Protein AF-A0A3N5GWE1-F1 (afdb_monomer)

Sequence (312 aa):
MPGPESPLVRHRRTPLRPSRYRGNRGPTRACDFREAGELLRIHQTVAAGESASAYDPPSARVPWSRRAALVAGAALAFEGGRMIGDLWRGVVRDWAHRPPFRGPWVTVEHGLLYSTVTALICWGVWWAFARMGWMASPGSVLRGSTRSVIRWGVGLGIAVFLLDLAALLGLHALGAMPPERPALGWHPMTGWSFLGNLFSNFYEEWIYRGFLFAVAVRVTSSRLGAAVITSALFAAVHSQYAWALRALIFVSTLLGGPETALAVAGVGRAPGGGRARRQRLLRVKRSRKRDLPSRSRGFHHEPWTCLRERPV

pLDDT: mean 77.47, std 19.56, range [39.03, 98.25]

Structure (mmCIF, N/CA/C/O backbone):
data_AF-A0A3N5GWE1-F1
#
_entry.id   AF-A0A3N5GWE1-F1
#
loop_
_atom_site.group_PDB
_atom_site.id
_atom_site.type_symbol
_atom_site.label_atom_id
_atom_site.label_alt_id
_atom_site.label_comp_id
_atom_site.label_asym_id
_atom_site.label_entity_id
_atom_site.label_seq_id
_atom_site.pdbx_PDB_ins_code
_atom_site.Cartn_x
_atom_site.Cartn_y
_atom_site.Cartn_z
_atom_site.occupancy
_atom_site.B_iso_or_equiv
_atom_site.auth_seq_id
_atom_site.auth_comp_id
_atom_site.auth_asym_id
_atom_site.auth_atom_id
_atom_site.pdbx_PDB_model_num
ATOM 1 N N . MET A 1 1 ? 16.134 50.196 -33.842 1.00 45.53 1 MET A N 1
ATOM 2 C CA . MET A 1 1 ? 14.809 50.757 -34.179 1.00 45.53 1 MET A CA 1
ATOM 3 C C . MET A 1 1 ? 13.808 50.280 -33.127 1.00 45.53 1 MET A C 1
ATOM 5 O O . MET A 1 1 ? 13.320 49.165 -33.260 1.00 45.53 1 MET A O 1
ATOM 9 N N . PRO A 1 2 ? 13.581 51.031 -32.037 1.00 43.91 2 PRO A N 1
ATOM 10 C CA . PRO A 1 2 ? 12.548 50.692 -31.062 1.00 43.91 2 PRO A CA 1
ATOM 11 C C . PRO A 1 2 ? 11.179 51.156 -31.587 1.00 43.91 2 PRO A C 1
ATOM 13 O O . PRO A 1 2 ? 11.038 52.295 -32.028 1.00 43.91 2 PRO A O 1
ATOM 16 N N . GLY A 1 3 ? 10.201 50.249 -31.607 1.00 48.38 3 GLY A N 1
ATOM 17 C CA . GLY A 1 3 ? 8.828 50.532 -32.037 1.00 48.38 3 GLY A CA 1
ATOM 18 C C . GLY A 1 3 ? 8.007 51.229 -30.941 1.00 48.38 3 GLY A C 1
ATOM 19 O O . GLY A 1 3 ? 8.316 51.060 -29.761 1.00 48.38 3 GLY A O 1
ATOM 20 N N . PRO A 1 4 ? 6.979 52.018 -31.306 1.00 59.12 4 PRO A N 1
ATOM 21 C CA . PRO A 1 4 ? 6.238 52.847 -30.363 1.00 59.12 4 PRO A CA 1
ATOM 22 C C . PRO A 1 4 ? 5.262 52.027 -29.510 1.00 59.12 4 PRO A C 1
ATOM 24 O O . PRO A 1 4 ? 4.473 51.226 -30.015 1.00 59.12 4 PRO A O 1
ATOM 27 N N . GLU A 1 5 ? 5.299 52.269 -28.201 1.00 50.00 5 GLU A N 1
ATOM 28 C CA . GLU A 1 5 ? 4.348 51.735 -27.230 1.00 50.00 5 GLU A CA 1
ATOM 29 C C . GLU A 1 5 ? 2.970 52.390 -27.412 1.00 50.00 5 GLU A C 1
ATOM 31 O O . GLU A 1 5 ? 2.832 53.614 -27.436 1.00 50.00 5 GLU A O 1
ATOM 36 N N . SER A 1 6 ? 1.933 51.561 -27.545 1.00 56.00 6 SER A N 1
ATOM 37 C CA . SER A 1 6 ? 0.539 52.008 -27.628 1.00 56.00 6 SER A CA 1
ATOM 38 C C . 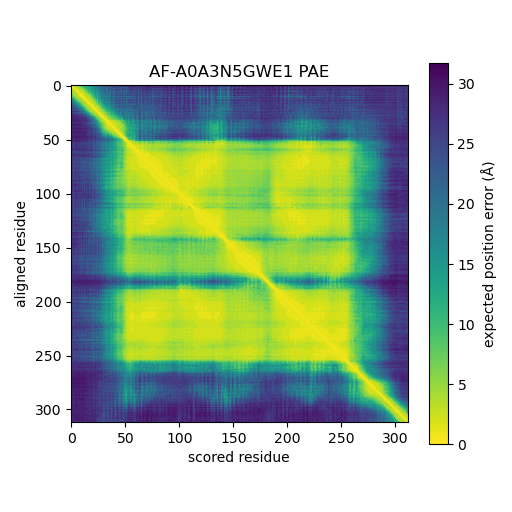SER A 1 6 ? -0.075 52.176 -26.229 1.00 56.00 6 SER A C 1
ATOM 40 O O . SER A 1 6 ? 0.104 51.301 -25.377 1.00 56.00 6 SER A O 1
ATOM 42 N N . PRO A 1 7 ? -0.849 53.246 -25.971 1.00 60.06 7 PRO A N 1
ATOM 43 C CA . PRO A 1 7 ? -1.454 53.494 -24.668 1.00 60.06 7 PRO A CA 1
ATOM 44 C C . PRO A 1 7 ? -2.677 52.594 -24.417 1.00 60.06 7 PRO A C 1
ATOM 46 O O . PRO A 1 7 ? -3.655 52.590 -25.163 1.00 60.06 7 PRO A O 1
ATOM 49 N N . LEU A 1 8 ? -2.633 51.850 -23.309 1.00 57.66 8 LEU A N 1
ATOM 50 C CA . LEU A 1 8 ? -3.728 51.028 -22.789 1.00 57.66 8 LEU A CA 1
ATOM 51 C C . LEU A 1 8 ? -4.886 51.901 -22.274 1.00 57.66 8 LEU A C 1
ATOM 53 O O . LEU A 1 8 ? -4.823 52.494 -21.195 1.00 57.66 8 LEU A O 1
ATOM 57 N N . VAL A 1 9 ? -5.986 51.919 -23.027 1.00 62.09 9 VAL A N 1
ATOM 58 C CA . VAL A 1 9 ? -7.272 52.510 -22.630 1.00 62.09 9 VAL A CA 1
ATOM 59 C C . VAL A 1 9 ? -7.923 51.654 -21.534 1.00 62.09 9 VAL A C 1
ATOM 61 O O . VAL A 1 9 ? -8.386 50.537 -21.767 1.00 62.09 9 VAL A O 1
ATOM 64 N N . ARG A 1 10 ? -7.981 52.181 -20.304 1.00 56.34 10 ARG A N 1
ATOM 65 C CA . ARG A 1 10 ? -8.720 51.585 -19.176 1.00 56.34 10 ARG A CA 1
ATOM 66 C C . ARG A 1 10 ? -10.219 51.877 -19.301 1.00 56.34 10 ARG A C 1
ATOM 68 O O . ARG A 1 10 ? -10.687 52.938 -18.895 1.00 56.34 10 ARG A O 1
ATOM 75 N N . HIS A 1 11 ? -11.000 50.901 -19.759 1.00 54.97 11 HIS A N 1
ATOM 76 C CA . HIS A 1 11 ? -12.457 50.938 -19.618 1.00 54.97 11 HIS A CA 1
ATOM 77 C C . HIS A 1 11 ? -12.875 50.654 -18.164 1.00 54.97 11 HIS A C 1
ATOM 79 O O . HIS A 1 11 ? -12.791 49.524 -17.679 1.00 54.97 11 HIS A O 1
ATOM 85 N N . ARG A 1 12 ? -13.364 51.687 -17.464 1.00 55.22 12 ARG A N 1
ATOM 86 C CA . ARG A 1 12 ? -14.121 51.544 -16.209 1.00 55.22 12 ARG A CA 1
ATOM 87 C C . ARG A 1 12 ? -15.426 50.798 -16.501 1.00 55.22 12 ARG A C 1
ATOM 89 O O . ARG A 1 12 ? -16.328 51.354 -17.117 1.00 55.22 12 ARG A O 1
ATOM 96 N N . ARG A 1 13 ? -15.540 49.551 -16.038 1.00 55.09 13 ARG A N 1
ATOM 97 C CA . ARG A 1 13 ? -16.817 48.827 -15.983 1.00 55.09 13 ARG A CA 1
ATOM 98 C C . ARG A 1 13 ? -17.577 49.237 -14.724 1.00 55.09 13 ARG A C 1
ATOM 100 O O . ARG A 1 13 ? -17.148 48.946 -13.610 1.00 55.09 13 ARG A O 1
ATOM 107 N N . THR A 1 14 ? -18.698 49.918 -14.912 1.00 59.97 14 THR A N 1
ATOM 108 C CA . THR A 1 14 ? -19.696 50.212 -13.879 1.00 59.97 14 THR A CA 1
ATOM 109 C C . THR A 1 14 ? -20.384 48.905 -13.455 1.00 59.97 14 THR A C 1
ATOM 111 O O . THR A 1 14 ? -20.823 48.153 -14.326 1.00 59.97 14 THR A O 1
ATOM 114 N N . PRO A 1 15 ? -20.499 48.588 -12.154 1.00 55.09 15 PRO A N 1
ATOM 115 C CA . PRO A 1 15 ? -21.213 47.396 -11.713 1.00 55.09 15 PRO A CA 1
ATOM 116 C C . PRO A 1 15 ? -22.727 47.607 -11.852 1.00 55.09 15 PRO A C 1
ATOM 118 O O . PRO A 1 15 ? -23.322 48.442 -11.170 1.00 55.09 15 PRO A O 1
ATOM 121 N N . LEU A 1 16 ? -23.356 46.833 -12.738 1.00 54.69 16 LEU A N 1
ATOM 122 C CA . LEU A 1 16 ? -24.810 46.739 -12.837 1.00 54.69 16 LEU A CA 1
ATOM 123 C C . LEU A 1 16 ? -25.359 46.072 -11.567 1.00 54.69 16 LEU A C 1
ATOM 125 O O . LEU A 1 16 ? -24.999 44.944 -11.229 1.00 54.69 16 LEU A O 1
ATOM 129 N N . ARG A 1 17 ? -26.237 46.788 -10.857 1.00 50.22 17 ARG A N 1
ATOM 130 C CA . ARG A 1 17 ? -27.027 46.258 -9.737 1.00 50.22 17 ARG A CA 1
ATOM 131 C C . ARG A 1 17 ? -27.900 45.096 -10.237 1.00 50.22 17 ARG A C 1
ATOM 133 O O . ARG A 1 17 ? -28.696 45.316 -11.149 1.00 50.22 17 ARG A O 1
ATOM 140 N N . PRO A 1 18 ? -27.842 43.900 -9.628 1.00 55.41 18 PRO A N 1
ATOM 141 C CA . PRO A 1 18 ? -28.788 42.843 -9.952 1.00 55.41 18 PRO A CA 1
ATOM 142 C C . PRO A 1 18 ? -30.190 43.240 -9.473 1.00 55.41 18 PRO A C 1
ATOM 144 O O . PRO A 1 18 ? -30.408 43.534 -8.293 1.00 55.41 18 PRO A O 1
ATOM 147 N N . SER A 1 19 ? -31.138 43.268 -10.413 1.00 54.81 19 SER A N 1
ATOM 148 C CA . SER A 1 19 ? -32.553 43.493 -10.130 1.00 54.81 19 SER A CA 1
ATOM 149 C C . SER A 1 19 ? -33.094 42.337 -9.281 1.00 54.81 19 SER A C 1
ATOM 151 O O . SER A 1 19 ? -32.851 41.161 -9.564 1.00 54.81 19 SER A O 1
ATOM 153 N N . ARG A 1 20 ? -33.803 42.674 -8.201 1.00 51.66 20 ARG A N 1
ATOM 154 C CA . ARG A 1 20 ? -34.476 41.709 -7.328 1.00 51.66 20 ARG A CA 1
ATOM 155 C C . ARG A 1 20 ? -35.717 41.176 -8.040 1.00 51.66 20 ARG A C 1
ATOM 157 O O . ARG A 1 20 ? -36.808 41.703 -7.853 1.00 51.66 20 ARG A O 1
ATOM 164 N N . TYR A 1 21 ? -35.557 40.113 -8.821 1.00 55.56 21 TYR A N 1
ATOM 165 C CA . TYR A 1 21 ? -36.691 39.344 -9.320 1.00 55.56 21 TYR A CA 1
ATOM 166 C C . TYR A 1 21 ? -37.243 38.482 -8.175 1.00 55.56 21 TYR A C 1
ATOM 168 O O . TYR A 1 21 ? -36.719 37.416 -7.848 1.00 55.56 21 TYR A O 1
ATOM 176 N N . ARG A 1 22 ? -38.278 38.991 -7.499 1.00 49.78 22 ARG A N 1
ATOM 177 C CA . ARG A 1 22 ? -39.002 38.300 -6.423 1.00 49.78 22 ARG A CA 1
ATOM 178 C C . ARG A 1 22 ? -40.036 37.367 -7.061 1.00 49.78 22 ARG A C 1
ATOM 180 O O . ARG A 1 22 ? -41.227 37.647 -7.067 1.00 49.78 22 ARG A O 1
ATOM 187 N N . GLY A 1 23 ? -39.545 36.289 -7.670 1.00 54.12 23 GLY A N 1
ATOM 188 C CA . GLY A 1 23 ? -40.377 35.241 -8.252 1.00 54.12 23 GLY A CA 1
ATOM 189 C C . GLY A 1 23 ? -41.084 34.444 -7.159 1.00 54.12 23 GLY A C 1
ATOM 190 O O . GLY A 1 23 ? -40.437 33.812 -6.324 1.00 54.12 23 GLY A O 1
ATOM 191 N N . ASN A 1 24 ? -42.411 34.501 -7.178 1.00 52.50 24 ASN A N 1
ATOM 192 C CA . ASN A 1 24 ? -43.328 33.780 -6.307 1.00 52.50 24 ASN A CA 1
ATOM 193 C C . ASN A 1 24 ? -43.221 32.268 -6.603 1.00 52.50 24 ASN A C 1
ATOM 195 O O . ASN A 1 24 ? -43.880 31.754 -7.504 1.00 52.50 24 ASN A O 1
ATOM 199 N N . ARG A 1 25 ? -42.325 31.553 -5.910 1.00 52.16 25 ARG A N 1
ATOM 200 C CA . ARG A 1 25 ? -42.246 30.087 -5.986 1.00 52.16 25 ARG A CA 1
ATOM 201 C C . ARG A 1 25 ? -43.280 29.508 -5.031 1.00 52.16 25 ARG A C 1
ATOM 203 O O . ARG A 1 25 ? -43.149 29.656 -3.819 1.00 52.16 25 ARG A O 1
ATOM 210 N N . GLY A 1 26 ? -44.305 28.877 -5.599 1.00 52.03 26 GLY A N 1
ATOM 211 C CA . GLY A 1 26 ? -45.277 28.093 -4.848 1.00 52.03 26 GLY A CA 1
ATOM 212 C C . GLY A 1 26 ? -44.602 26.990 -4.018 1.00 52.03 26 GLY A C 1
ATOM 213 O O . GLY A 1 26 ? -43.463 26.609 -4.308 1.00 52.03 26 GLY A O 1
ATOM 214 N N . PRO A 1 27 ? -45.282 26.482 -2.979 1.00 50.91 27 PRO A N 1
ATOM 215 C CA . PRO A 1 27 ? -44.740 25.486 -2.067 1.00 50.91 27 PRO A CA 1
ATOM 216 C C . PRO A 1 27 ? -44.622 24.133 -2.779 1.00 50.91 27 PRO A C 1
ATOM 218 O O . PRO A 1 27 ? -45.484 23.265 -2.668 1.00 50.91 27 PRO A O 1
ATOM 221 N N . THR A 1 28 ? -43.534 23.929 -3.519 1.00 56.16 28 THR A N 1
ATOM 222 C CA . THR A 1 28 ? -43.089 22.584 -3.873 1.00 56.16 28 THR A CA 1
ATOM 223 C C . THR A 1 28 ? -42.744 21.881 -2.569 1.00 56.16 28 THR A C 1
ATOM 225 O O . THR A 1 28 ? -41.780 22.265 -1.902 1.00 56.16 28 THR A O 1
ATOM 228 N N . ARG A 1 29 ? -43.569 20.898 -2.191 1.00 52.75 29 ARG A N 1
ATOM 229 C CA . ARG A 1 29 ? -43.342 19.963 -1.086 1.00 52.75 29 ARG A CA 1
ATOM 230 C C . ARG A 1 29 ? -41.951 19.348 -1.240 1.00 52.75 29 ARG A C 1
ATOM 232 O O . ARG A 1 29 ? -41.759 18.383 -1.972 1.00 52.75 29 ARG A O 1
ATOM 239 N N . ALA A 1 30 ? -40.975 19.950 -0.572 1.00 55.84 30 ALA A N 1
ATOM 240 C CA . ALA A 1 30 ? -39.662 19.379 -0.360 1.00 55.84 30 ALA A CA 1
ATOM 241 C C . ALA A 1 30 ? -39.825 18.262 0.675 1.00 55.84 30 ALA A C 1
ATOM 243 O O . ALA A 1 30 ? -39.599 18.477 1.860 1.00 55.84 30 ALA A O 1
ATOM 244 N N . CYS A 1 31 ? -40.291 17.097 0.230 1.00 50.19 31 CYS A N 1
ATOM 245 C CA . CYS A 1 31 ? -40.233 15.879 1.024 1.00 50.19 31 CYS A CA 1
ATOM 246 C C . CYS A 1 31 ? -38.754 15.549 1.299 1.00 50.19 31 CYS A C 1
ATOM 248 O O . CYS A 1 31 ? -38.006 15.141 0.412 1.00 50.19 31 CYS A O 1
ATOM 250 N N . ASP A 1 32 ? -38.326 15.875 2.516 1.00 55.03 32 ASP A N 1
ATOM 251 C CA . ASP A 1 32 ? -37.469 15.107 3.427 1.00 55.03 32 ASP A CA 1
ATOM 252 C C . ASP A 1 32 ? -36.190 14.415 2.937 1.00 55.03 32 ASP A C 1
ATOM 254 O O . ASP A 1 32 ? -35.682 13.494 3.574 1.00 55.03 32 ASP A O 1
ATOM 258 N N . PHE A 1 33 ? -35.500 14.965 1.936 1.00 54.25 33 PHE A N 1
ATOM 259 C CA . PHE A 1 33 ? -34.058 14.684 1.792 1.00 54.25 33 PHE A CA 1
ATOM 260 C C . PHE A 1 33 ? -33.228 15.177 2.993 1.00 54.25 33 PHE A C 1
ATOM 262 O O . PHE A 1 33 ? -32.068 14.794 3.164 1.00 54.25 33 PHE A O 1
ATOM 269 N N . ARG A 1 34 ? -33.813 16.032 3.839 1.00 55.78 34 ARG A N 1
ATOM 270 C CA . ARG A 1 34 ? -33.167 16.577 5.033 1.00 55.78 34 ARG A CA 1
ATOM 271 C C . ARG A 1 34 ? -33.138 15.568 6.186 1.00 55.78 34 ARG A C 1
ATOM 273 O O . ARG A 1 34 ? -32.098 15.457 6.830 1.00 55.78 34 ARG A O 1
ATOM 280 N N . GLU A 1 35 ? -34.198 14.780 6.370 1.00 56.62 35 GLU A N 1
ATOM 281 C CA . GLU A 1 35 ? -34.254 13.729 7.397 1.00 56.62 35 GLU A CA 1
ATOM 282 C C . GLU A 1 35 ? -33.348 12.540 7.062 1.00 56.62 35 GLU A C 1
ATOM 284 O O . GLU A 1 35 ? -32.606 12.070 7.924 1.00 56.62 35 GLU A O 1
ATOM 289 N N . ALA A 1 36 ? -33.298 12.109 5.794 1.00 57.31 36 ALA A N 1
ATOM 290 C CA . ALA A 1 36 ? -32.353 11.071 5.367 1.00 57.31 36 ALA A CA 1
ATOM 291 C C . ALA A 1 36 ? -30.888 11.510 5.577 1.00 57.31 36 ALA A C 1
ATOM 293 O O . ALA A 1 36 ? -30.037 10.721 6.001 1.00 57.31 36 ALA A O 1
ATOM 294 N N . GLY A 1 37 ? -30.596 12.794 5.334 1.00 59.38 37 GLY A N 1
ATOM 295 C CA . GLY A 1 37 ? -29.294 13.396 5.611 1.00 59.38 37 GLY A CA 1
ATOM 296 C C . GLY A 1 37 ? -28.962 13.480 7.106 1.00 59.38 37 GLY A C 1
ATOM 297 O O . GLY A 1 37 ? -27.804 13.276 7.479 1.00 59.38 37 GLY A O 1
ATOM 298 N N . GLU A 1 38 ? -29.947 13.745 7.969 1.00 58.34 38 GLU A N 1
ATOM 299 C CA . GLU A 1 38 ? -29.764 13.772 9.426 1.00 58.34 38 GLU A CA 1
ATOM 300 C C . GLU A 1 38 ? -29.592 12.374 10.027 1.00 58.34 38 GLU A C 1
ATOM 302 O O . GLU A 1 38 ? -28.674 12.184 10.826 1.00 58.34 38 GLU A O 1
ATOM 307 N N . LEU A 1 39 ? -30.353 11.372 9.582 1.00 54.59 39 LEU A N 1
ATOM 308 C CA . LEU A 1 39 ? -30.193 9.980 10.024 1.00 54.59 39 LEU A CA 1
ATOM 309 C C . LEU A 1 39 ? -28.813 9.409 9.650 1.00 54.59 39 LEU A C 1
ATOM 311 O O . LEU A 1 39 ? -28.151 8.775 10.477 1.00 54.59 39 LEU A O 1
ATOM 315 N N . LEU A 1 40 ? -28.310 9.712 8.446 1.00 55.28 40 LEU A N 1
ATOM 316 C CA . LEU A 1 40 ? -26.940 9.360 8.044 1.00 55.28 40 LEU A CA 1
ATOM 317 C C . LEU A 1 40 ? -25.872 10.089 8.877 1.00 55.28 40 LEU A C 1
ATOM 319 O O . LEU A 1 40 ? -24.818 9.517 9.169 1.00 55.28 40 LEU A O 1
ATOM 323 N N . ARG A 1 41 ? -26.136 11.335 9.289 1.00 54.44 41 ARG A N 1
ATOM 324 C CA . ARG A 1 41 ? -25.232 12.118 10.147 1.00 54.44 41 ARG A CA 1
ATOM 325 C C . ARG A 1 41 ? -25.173 11.583 11.573 1.00 54.44 41 ARG A C 1
ATOM 327 O O . ARG A 1 41 ? -24.080 11.519 12.130 1.00 54.44 41 ARG A O 1
ATOM 334 N N . ILE A 1 42 ? -26.312 11.186 12.140 1.00 52.91 42 ILE A N 1
ATOM 335 C CA . ILE A 1 42 ? -26.416 10.697 13.521 1.00 52.91 42 ILE A CA 1
ATOM 336 C C . ILE A 1 42 ? -25.668 9.366 13.687 1.00 52.91 42 ILE A C 1
ATOM 338 O O . ILE A 1 42 ? -24.962 9.171 14.677 1.00 52.91 42 ILE A O 1
ATOM 342 N N . HIS A 1 43 ? -25.705 8.476 12.691 1.00 51.19 43 HIS A N 1
ATOM 343 C CA . HIS A 1 43 ? -24.896 7.255 12.741 1.00 51.19 43 HIS A CA 1
ATOM 344 C C . HIS A 1 43 ? -23.388 7.512 12.610 1.00 51.19 43 HIS A C 1
ATOM 346 O O . HIS A 1 43 ? -22.597 6.816 13.250 1.00 51.19 43 HIS A O 1
ATOM 352 N N . GLN A 1 44 ? -22.968 8.543 11.868 1.00 51.09 44 GLN A N 1
ATOM 353 C CA . GLN A 1 44 ? -21.554 8.926 11.823 1.00 51.09 44 GLN A CA 1
ATOM 354 C C . GLN A 1 44 ? -21.057 9.499 13.152 1.00 51.09 44 GLN A C 1
ATOM 356 O O . GLN A 1 44 ? -19.920 9.228 13.527 1.00 51.09 44 GLN A O 1
ATOM 361 N N . THR A 1 45 ? -21.875 10.255 13.890 1.00 48.59 45 THR A N 1
ATOM 362 C CA . THR A 1 45 ? -21.478 10.803 15.197 1.00 48.59 45 THR A CA 1
ATOM 363 C C . THR A 1 45 ? -21.448 9.760 16.311 1.00 48.59 45 THR A C 1
ATOM 365 O O . THR A 1 45 ? -20.618 9.882 17.209 1.00 48.59 45 THR A O 1
ATOM 368 N N . VAL A 1 46 ? -22.272 8.710 16.244 1.00 47.16 46 VAL A N 1
ATOM 369 C CA . VAL A 1 46 ? -22.198 7.581 17.192 1.00 47.16 46 VAL A CA 1
ATOM 370 C C . VAL A 1 46 ? -20.970 6.700 16.916 1.00 47.16 46 VAL A C 1
ATOM 372 O O . VAL A 1 46 ? -20.311 6.269 17.858 1.00 47.16 46 VAL A O 1
ATOM 375 N N . ALA A 1 47 ? -20.569 6.533 15.650 1.00 47.75 47 ALA A N 1
ATOM 376 C CA . ALA A 1 47 ? -19.261 5.960 15.311 1.00 47.75 47 ALA A CA 1
ATOM 377 C C . ALA A 1 47 ? -18.085 6.899 15.678 1.00 47.75 47 ALA A C 1
ATOM 379 O O . ALA A 1 47 ? -16.997 6.431 15.996 1.00 47.75 47 ALA A O 1
ATOM 380 N N . ALA A 1 48 ? -18.300 8.222 15.713 1.00 44.22 48 ALA A N 1
ATOM 381 C CA . ALA A 1 48 ? -17.289 9.233 16.055 1.00 44.22 48 ALA A CA 1
ATOM 382 C C . ALA A 1 48 ? -16.929 9.324 17.553 1.00 44.22 48 ALA A C 1
ATOM 384 O O . ALA A 1 48 ? -16.121 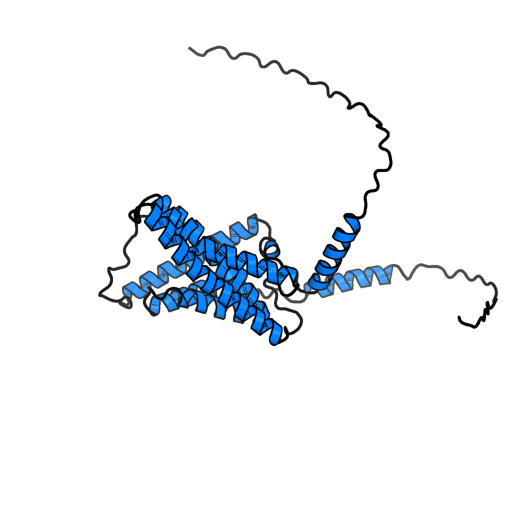10.174 17.936 1.00 44.22 48 ALA A O 1
ATOM 385 N N . GLY A 1 49 ? -17.481 8.453 18.407 1.00 48.00 49 GLY A N 1
ATOM 386 C CA . GLY A 1 49 ? -16.882 8.171 19.717 1.00 48.00 49 GLY A CA 1
ATOM 387 C C . GLY A 1 49 ? -15.498 7.514 19.592 1.00 48.00 49 GLY A C 1
ATOM 388 O O . GLY A 1 49 ? -14.680 7.595 20.510 1.00 48.00 49 GLY A O 1
ATOM 389 N N . GLU A 1 50 ? -15.214 6.918 18.433 1.00 53.41 50 GLU A N 1
ATOM 390 C CA . GLU A 1 50 ? -13.899 6.449 18.034 1.00 53.41 50 GLU A CA 1
ATOM 391 C C . GLU A 1 50 ? -13.148 7.593 17.344 1.00 53.41 50 GLU A C 1
ATOM 393 O O . GLU A 1 50 ? -13.538 8.073 16.285 1.00 53.41 50 GLU A O 1
ATOM 398 N N . SER A 1 51 ? -12.106 8.071 18.020 1.00 56.59 51 SER A N 1
ATOM 399 C CA . SER A 1 51 ? -10.919 8.741 17.484 1.00 56.59 51 SER A CA 1
ATOM 400 C C . SER A 1 51 ? -10.964 9.339 16.061 1.00 56.59 51 SER A C 1
ATOM 402 O O . SER A 1 51 ? -11.165 8.653 15.063 1.00 56.59 51 SER A O 1
ATOM 404 N N . ALA A 1 52 ? -10.618 10.625 15.942 1.00 68.50 52 ALA A N 1
ATOM 405 C CA . ALA A 1 52 ? -10.672 11.391 14.690 1.00 68.50 52 ALA A CA 1
ATOM 406 C C . ALA A 1 52 ? -9.813 10.853 13.516 1.00 68.50 52 ALA A C 1
ATOM 408 O O . ALA A 1 52 ? -9.982 11.344 12.392 1.00 68.50 52 ALA A O 1
ATOM 409 N N . SER A 1 53 ? -8.913 9.893 13.769 1.00 82.88 53 SER A N 1
ATOM 410 C CA . SER A 1 53 ? -7.999 9.269 12.807 1.00 82.88 53 SER A CA 1
ATOM 411 C C . SER A 1 53 ? -8.270 7.767 12.648 1.00 82.88 53 SER A C 1
ATOM 413 O O . SER A 1 53 ? -8.546 7.070 13.624 1.00 82.88 53 SER A O 1
ATOM 415 N N . ALA A 1 54 ? -8.113 7.247 11.424 1.00 83.00 54 ALA A N 1
ATOM 416 C CA . ALA A 1 54 ? -8.156 5.808 11.134 1.00 83.00 54 ALA A CA 1
ATOM 417 C C . ALA A 1 54 ? -7.063 4.995 11.849 1.00 83.00 54 ALA A C 1
ATOM 419 O O . ALA A 1 54 ? -7.188 3.779 11.973 1.00 83.00 54 ALA A O 1
ATOM 420 N N . TYR A 1 55 ? -6.012 5.669 12.319 1.00 86.56 55 TYR A N 1
ATOM 421 C CA . TYR A 1 55 ? -4.815 5.062 12.904 1.00 86.56 55 TYR A CA 1
ATOM 422 C C . TYR A 1 55 ? -4.784 5.116 14.428 1.00 86.56 55 TYR A C 1
ATOM 424 O O . TYR A 1 55 ? -3.810 4.706 15.060 1.00 86.56 55 TYR A O 1
ATOM 432 N N . ASP A 1 56 ? -5.833 5.641 15.043 1.00 88.25 56 ASP A N 1
ATOM 433 C CA . ASP A 1 56 ? -5.954 5.663 16.489 1.00 88.25 56 ASP A CA 1
ATOM 434 C C . ASP A 1 56 ? -6.492 4.303 16.967 1.00 88.25 56 ASP A C 1
ATOM 436 O O . ASP A 1 56 ? -7.469 3.789 16.409 1.00 88.25 56 ASP A O 1
ATOM 440 N N . PRO A 1 57 ? -5.870 3.689 17.989 1.00 89.75 57 PRO A N 1
ATOM 441 C CA . PRO A 1 57 ? -6.405 2.480 18.590 1.00 89.75 57 PRO A CA 1
ATOM 442 C C . PRO A 1 57 ? -7.823 2.712 19.131 1.00 89.75 57 PRO A C 1
ATOM 444 O O . PRO A 1 57 ? -8.097 3.778 19.693 1.00 89.75 57 PRO A O 1
ATOM 447 N N . PRO A 1 58 ? -8.722 1.722 19.010 1.00 89.19 58 PRO A N 1
ATOM 448 C CA . PRO A 1 58 ? -10.055 1.832 19.581 1.00 89.19 58 PRO A CA 1
ATOM 449 C C . PRO A 1 58 ? -9.965 1.924 21.111 1.00 89.19 58 PRO A C 1
ATOM 451 O O . PRO A 1 58 ? -9.137 1.265 21.741 1.00 89.19 58 PRO A O 1
ATOM 454 N N . SER A 1 59 ? -10.834 2.736 21.717 1.00 88.00 59 SER A N 1
ATOM 455 C CA . SER A 1 59 ? -10.880 2.941 23.174 1.00 88.00 59 SER A CA 1
ATOM 456 C C . SER A 1 59 ? -11.337 1.698 23.945 1.00 88.00 59 SER A C 1
ATOM 458 O O . SER A 1 59 ? -11.017 1.550 25.123 1.00 88.00 59 SER A O 1
ATOM 460 N N . ALA A 1 60 ? -12.057 0.797 23.275 1.00 89.56 60 ALA A N 1
ATOM 461 C CA . ALA A 1 60 ? -12.453 -0.509 23.774 1.00 89.56 60 ALA 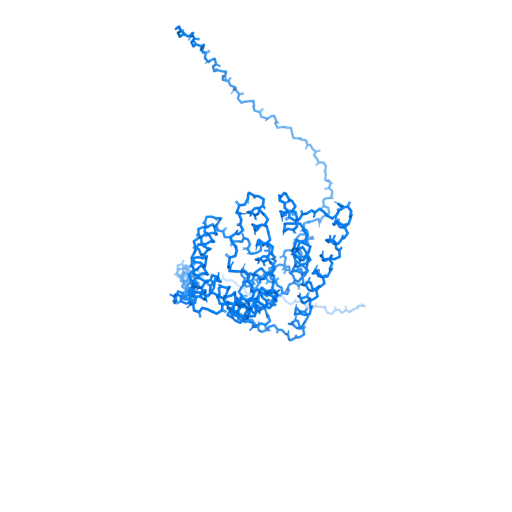A CA 1
ATOM 462 C C . ALA A 1 60 ? -11.925 -1.6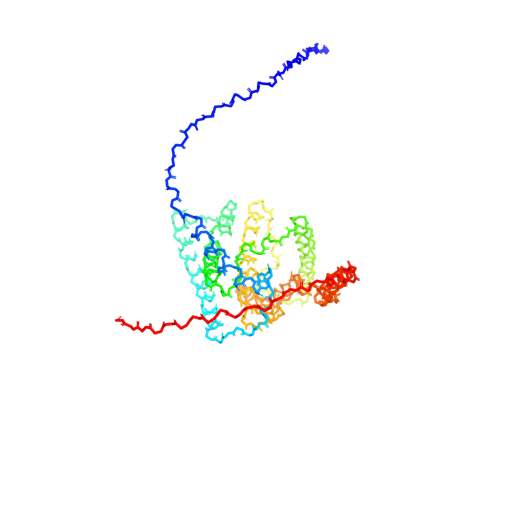14 22.851 1.00 89.56 60 ALA A C 1
ATOM 464 O O . ALA A 1 60 ? -11.721 -1.412 21.651 1.00 89.56 60 ALA A O 1
ATOM 465 N N . ARG A 1 61 ? -11.721 -2.815 23.401 1.00 90.00 61 ARG A N 1
ATOM 466 C CA . ARG A 1 61 ? -11.318 -3.969 22.591 1.00 90.00 61 ARG A CA 1
ATOM 467 C C . ARG A 1 61 ? -12.427 -4.317 21.598 1.00 90.00 61 ARG A C 1
ATOM 469 O O . ARG A 1 61 ? -13.572 -4.534 21.982 1.00 90.00 61 ARG A O 1
ATOM 476 N N . VAL A 1 62 ? -12.061 -4.417 20.323 1.00 92.56 62 VAL A N 1
ATOM 477 C CA . VAL A 1 62 ? -12.962 -4.887 19.263 1.00 92.56 62 VAL A CA 1
ATOM 478 C C . VAL A 1 62 ? -13.338 -6.355 19.523 1.00 92.56 62 VAL A C 1
ATOM 480 O O . VAL A 1 62 ? -12.421 -7.146 19.756 1.00 92.56 62 VAL A O 1
ATOM 483 N N . PRO A 1 63 ? -14.627 -6.745 19.455 1.00 96.25 63 PRO A N 1
ATOM 484 C CA . PRO A 1 63 ? -15.051 -8.138 19.608 1.00 96.25 63 PRO A CA 1
ATOM 485 C C . PRO A 1 63 ? -14.325 -9.085 18.645 1.00 96.25 63 PRO A C 1
ATOM 487 O O . PRO A 1 63 ? -14.046 -8.709 17.503 1.00 96.25 63 PRO A O 1
ATOM 490 N N . TRP A 1 64 ? -14.043 -10.320 19.080 1.00 96.81 64 TRP A N 1
ATOM 491 C CA . TRP A 1 64 ? -13.241 -11.258 18.283 1.00 96.81 64 TRP A CA 1
ATOM 492 C C . TRP A 1 64 ? -13.899 -11.589 16.935 1.00 96.81 64 TRP A C 1
ATOM 494 O O . TRP A 1 64 ? -13.235 -11.523 15.908 1.00 96.81 64 TRP A O 1
ATOM 504 N N . SER A 1 65 ? -15.218 -11.786 16.890 1.00 97.12 65 SER A N 1
ATOM 505 C CA . SER A 1 65 ? -15.948 -11.996 15.627 1.00 97.12 65 SER A CA 1
ATOM 506 C C . SER A 1 65 ? -15.713 -10.876 14.604 1.00 97.12 65 SER A C 1
ATOM 508 O O . SER A 1 65 ? -15.452 -11.143 13.433 1.00 97.12 65 SER A O 1
ATOM 510 N N . ARG A 1 66 ? -15.723 -9.610 15.046 1.00 96.00 66 ARG A N 1
ATOM 511 C CA . ARG A 1 66 ? -15.462 -8.456 14.173 1.00 96.00 66 ARG A CA 1
ATOM 512 C C . ARG A 1 66 ? -14.001 -8.396 13.733 1.00 96.00 66 ARG A C 1
ATOM 514 O O . ARG A 1 66 ? -13.734 -8.100 12.576 1.00 96.00 66 ARG A O 1
ATOM 521 N N . ARG A 1 67 ? -13.050 -8.686 14.622 1.00 96.88 67 ARG A N 1
ATOM 522 C CA . ARG A 1 67 ? -11.625 -8.766 14.257 1.00 96.88 67 ARG A CA 1
ATOM 523 C C . ARG A 1 67 ? -11.377 -9.875 13.227 1.00 96.88 67 ARG A C 1
ATOM 525 O O . ARG A 1 67 ? -10.673 -9.624 12.259 1.00 96.88 67 ARG A O 1
ATOM 532 N N . ALA A 1 68 ? -11.977 -11.053 13.403 1.00 97.88 68 ALA A N 1
ATOM 533 C CA . ALA A 1 68 ? -11.877 -12.158 12.454 1.00 97.88 68 ALA A CA 1
ATOM 534 C C . ALA A 1 68 ? -12.436 -11.756 11.081 1.00 97.88 68 ALA A C 1
ATOM 536 O O . ALA A 1 68 ? -11.765 -11.943 10.071 1.00 97.88 68 ALA A O 1
ATOM 537 N N . ALA A 1 69 ? -13.608 -11.112 11.050 1.00 97.88 69 ALA A N 1
ATOM 538 C CA . ALA A 1 69 ? -14.202 -10.597 9.818 1.00 97.88 69 ALA A CA 1
ATOM 539 C C . ALA A 1 69 ? -13.339 -9.514 9.143 1.00 97.88 69 ALA A C 1
ATOM 541 O O . ALA A 1 69 ? -13.207 -9.510 7.922 1.00 97.88 69 ALA A O 1
ATOM 542 N N . LEU A 1 70 ? -12.719 -8.620 9.923 1.00 97.62 70 LEU A N 1
ATOM 543 C CA . LEU A 1 70 ? -11.785 -7.614 9.406 1.00 97.62 70 LEU A CA 1
ATOM 544 C C . LEU A 1 70 ? -10.548 -8.263 8.772 1.00 97.62 70 LEU A C 1
ATOM 546 O O . LEU A 1 70 ? -10.171 -7.881 7.669 1.00 97.62 70 LEU A O 1
ATOM 550 N N . VAL A 1 71 ? -9.941 -9.251 9.438 1.00 98.25 71 VAL A N 1
ATOM 551 C CA . VAL A 1 71 ? -8.784 -9.990 8.904 1.00 98.25 71 VAL A CA 1
ATOM 552 C C . VAL A 1 71 ? -9.167 -10.756 7.642 1.00 98.25 71 VAL A C 1
ATOM 554 O O . VAL A 1 71 ? -8.484 -10.628 6.633 1.00 98.25 71 VAL A O 1
ATOM 557 N N . ALA A 1 72 ? -10.273 -11.504 7.670 1.00 98.25 72 ALA A N 1
ATOM 558 C CA . ALA A 1 72 ? -10.741 -12.273 6.522 1.00 98.25 72 ALA A CA 1
ATOM 559 C C . ALA A 1 72 ? -11.053 -11.364 5.326 1.00 98.25 72 ALA A C 1
ATOM 561 O O . ALA A 1 72 ? -10.585 -11.621 4.222 1.00 98.25 72 ALA A O 1
ATOM 562 N N . GLY A 1 73 ? -11.779 -10.263 5.540 1.00 98.25 73 GLY A N 1
ATOM 563 C CA . GLY A 1 73 ? -12.077 -9.313 4.471 1.00 98.25 73 GLY A CA 1
ATOM 564 C C . GLY A 1 73 ? -10.836 -8.585 3.950 1.00 98.25 73 GLY A C 1
ATOM 565 O O . GLY A 1 73 ? -10.744 -8.352 2.751 1.00 98.25 73 GLY A O 1
ATOM 566 N N . ALA A 1 74 ? -9.854 -8.279 4.805 1.00 98.06 74 ALA A N 1
ATOM 567 C CA . ALA A 1 74 ? -8.579 -7.709 4.370 1.00 98.06 74 ALA A CA 1
ATOM 568 C C . ALA A 1 74 ? -7.748 -8.696 3.540 1.00 98.06 74 ALA A C 1
ATOM 570 O O . ALA A 1 74 ? -7.231 -8.318 2.492 1.00 98.06 74 ALA A O 1
ATOM 571 N N . ALA A 1 75 ? -7.666 -9.958 3.971 1.00 97.94 75 ALA A N 1
ATOM 572 C CA . ALA A 1 75 ? -6.978 -11.014 3.236 1.00 97.94 75 ALA A CA 1
ATOM 573 C C . ALA A 1 75 ? -7.642 -11.272 1.875 1.00 97.94 75 ALA A C 1
ATOM 575 O O . ALA A 1 75 ? -6.954 -11.308 0.860 1.00 97.94 75 ALA A O 1
ATOM 576 N N . LEU A 1 76 ? -8.976 -11.365 1.837 1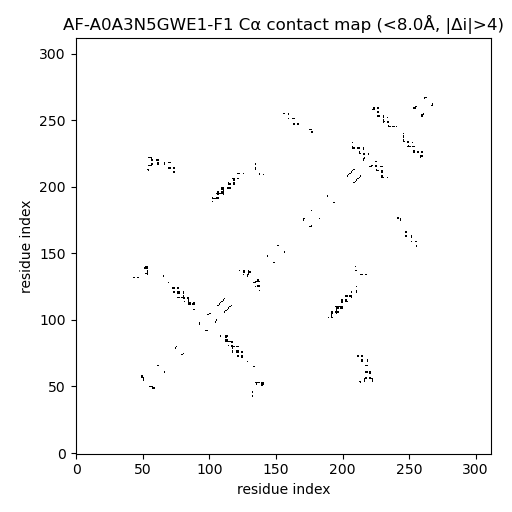.00 98.06 76 LEU A N 1
ATOM 577 C CA . LEU A 1 76 ? -9.737 -11.517 0.594 1.00 98.06 76 LEU A CA 1
ATOM 578 C C . LEU A 1 76 ? -9.570 -10.312 -0.338 1.00 98.06 76 LEU A C 1
ATOM 580 O O . LEU A 1 76 ? -9.394 -10.498 -1.537 1.00 98.06 76 LEU A O 1
ATOM 584 N N . ALA A 1 77 ? -9.594 -9.086 0.192 1.00 97.88 77 ALA A N 1
ATOM 585 C CA . ALA A 1 77 ? -9.377 -7.880 -0.605 1.00 97.88 77 ALA A CA 1
ATOM 586 C C . ALA A 1 77 ? -7.972 -7.850 -1.220 1.00 97.88 77 ALA A C 1
ATOM 588 O O . ALA A 1 77 ? -7.818 -7.517 -2.393 1.00 97.88 77 ALA A O 1
ATOM 589 N N . PHE A 1 78 ? -6.961 -8.212 -0.429 1.00 97.50 78 PHE A N 1
ATOM 590 C CA . PHE A 1 78 ? -5.569 -8.193 -0.849 1.00 97.50 78 PHE A CA 1
ATOM 591 C C . PHE A 1 78 ? -5.249 -9.317 -1.846 1.00 97.50 78 PHE A C 1
ATOM 593 O O . PHE A 1 78 ? -4.853 -9.031 -2.975 1.00 97.50 78 PHE A O 1
ATOM 600 N N . GLU A 1 79 ? -5.472 -10.581 -1.475 1.00 97.06 79 GLU A N 1
ATOM 601 C CA . GLU A 1 79 ? -5.166 -11.729 -2.342 1.00 97.06 79 GLU A CA 1
ATOM 602 C C . GLU A 1 79 ? -6.117 -11.814 -3.534 1.00 97.06 79 GLU A C 1
ATOM 604 O O . GLU A 1 79 ? -5.678 -12.031 -4.662 1.00 97.06 79 GLU A O 1
ATOM 609 N N . GLY A 1 80 ? -7.415 -11.586 -3.314 1.00 97.06 80 GLY A N 1
ATOM 610 C CA . GLY A 1 80 ? -8.395 -11.537 -4.396 1.00 97.06 80 GLY A CA 1
ATOM 611 C C . GLY A 1 80 ? -8.108 -10.384 -5.353 1.00 97.06 80 GLY A C 1
ATOM 612 O O . GLY A 1 80 ? -8.153 -10.571 -6.567 1.00 97.06 80 GLY A O 1
ATOM 613 N N . GLY A 1 81 ? -7.729 -9.215 -4.828 1.00 96.25 81 GLY A N 1
ATOM 614 C CA . GLY A 1 81 ? -7.312 -8.086 -5.651 1.00 96.25 81 GLY A CA 1
ATOM 615 C C . GLY A 1 81 ? -6.067 -8.380 -6.479 1.00 96.25 81 GLY A C 1
ATOM 616 O O . GLY A 1 81 ? -6.057 -8.070 -7.668 1.00 96.25 81 GLY A O 1
ATOM 617 N N . ARG A 1 82 ? -5.069 -9.053 -5.895 1.00 95.00 82 ARG A N 1
ATOM 618 C CA . ARG A 1 82 ? -3.859 -9.483 -6.605 1.00 95.00 82 ARG A CA 1
ATOM 619 C C . ARG A 1 82 ? -4.176 -10.493 -7.706 1.00 95.00 82 ARG A C 1
ATOM 621 O O . ARG A 1 82 ? -3.741 -10.301 -8.832 1.00 95.00 82 ARG A O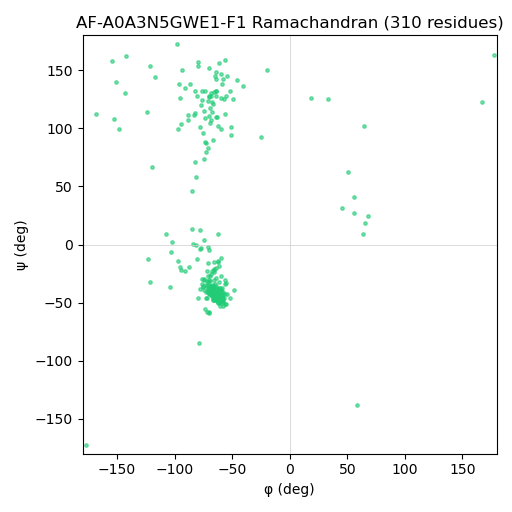 1
ATOM 628 N N . MET A 1 83 ? -4.990 -11.507 -7.414 1.00 96.88 83 MET A N 1
ATOM 629 C CA . MET A 1 83 ? -5.426 -12.502 -8.400 1.00 96.88 83 MET A CA 1
ATOM 630 C C . MET A 1 83 ? -6.174 -11.854 -9.575 1.00 96.88 83 MET A C 1
ATOM 632 O O . MET A 1 83 ? -5.889 -12.152 -10.734 1.00 96.88 83 MET A O 1
ATOM 636 N N . ILE A 1 84 ? -7.118 -10.948 -9.290 1.00 95.94 84 ILE A N 1
ATOM 637 C CA . ILE A 1 84 ? -7.858 -10.214 -10.327 1.00 95.94 84 ILE A CA 1
ATOM 638 C C . ILE A 1 84 ? -6.909 -9.291 -11.105 1.00 95.94 84 ILE A C 1
ATOM 640 O O . ILE A 1 84 ? -7.030 -9.185 -12.323 1.00 95.94 84 ILE A O 1
ATOM 644 N N . GLY A 1 85 ? -5.955 -8.651 -10.425 1.00 95.38 85 GLY A N 1
ATOM 645 C CA . GLY A 1 85 ? -4.918 -7.824 -11.038 1.00 95.38 85 GLY A CA 1
ATOM 646 C C . GLY A 1 85 ? -4.033 -8.610 -12.004 1.00 95.38 85 GLY A C 1
ATOM 647 O O . GLY A 1 85 ? -3.842 -8.174 -13.136 1.00 95.38 85 GLY A O 1
ATOM 648 N N . ASP A 1 86 ? -3.568 -9.796 -11.607 1.00 95.62 86 ASP A N 1
ATOM 649 C CA . ASP A 1 86 ? -2.753 -10.684 -12.443 1.00 95.62 86 ASP A CA 1
ATOM 650 C C . ASP A 1 86 ? -3.525 -11.134 -13.696 1.00 95.62 86 ASP A C 1
ATOM 652 O O . ASP A 1 86 ? -2.997 -11.076 -14.811 1.00 95.62 86 ASP A O 1
ATOM 656 N N . LEU A 1 87 ? -4.803 -11.503 -13.537 1.00 96.88 87 LEU A N 1
ATOM 657 C CA . LEU A 1 87 ? -5.689 -11.829 -14.658 1.00 96.88 87 LEU A CA 1
ATOM 658 C C . LEU A 1 87 ? -5.874 -10.629 -15.597 1.00 96.88 87 LEU A C 1
ATOM 660 O O . LEU A 1 87 ? -5.694 -10.752 -16.809 1.00 96.88 87 LEU A O 1
ATOM 664 N N . TRP A 1 88 ? -6.213 -9.463 -15.041 1.00 95.81 88 TRP A N 1
ATOM 665 C CA . TRP A 1 88 ? -6.421 -8.228 -15.796 1.00 95.81 88 TRP A CA 1
ATOM 666 C C . TRP A 1 88 ? -5.171 -7.834 -16.582 1.00 95.81 88 TRP A C 1
ATOM 668 O O . TRP A 1 88 ? -5.238 -7.528 -17.773 1.00 95.81 88 TRP A O 1
ATOM 678 N N . ARG A 1 89 ? -4.010 -7.909 -15.935 1.00 95.69 89 ARG A N 1
ATOM 679 C CA . ARG A 1 89 ? -2.711 -7.671 -16.552 1.00 95.69 89 ARG A CA 1
ATOM 680 C C . ARG A 1 89 ? -2.458 -8.624 -17.717 1.00 95.69 89 ARG A C 1
ATOM 682 O O . ARG A 1 89 ? -2.004 -8.165 -18.763 1.00 95.69 89 ARG A O 1
ATOM 689 N N . GLY A 1 90 ? -2.758 -9.914 -17.560 1.00 97.00 90 GLY A N 1
ATOM 690 C CA . GLY A 1 90 ? -2.656 -10.904 -18.635 1.00 97.00 90 GLY A CA 1
ATOM 691 C C . GLY A 1 90 ? -3.490 -10.510 -19.854 1.00 97.00 90 GLY A C 1
ATOM 692 O O . GLY A 1 90 ? -2.949 -10.382 -20.951 1.00 97.00 90 GLY A O 1
ATOM 693 N N . VAL A 1 91 ? -4.771 -10.196 -19.637 1.00 97.31 91 VAL A N 1
ATOM 694 C CA . VAL A 1 91 ? -5.702 -9.762 -20.693 1.00 97.31 91 VAL A CA 1
ATOM 695 C C . VAL A 1 91 ? -5.195 -8.512 -21.415 1.00 97.31 91 VAL A C 1
ATOM 697 O O . VAL A 1 91 ? -5.142 -8.493 -22.643 1.00 97.31 91 VAL A O 1
ATOM 700 N N . VAL A 1 92 ? -4.783 -7.477 -20.676 1.00 97.00 92 VAL A N 1
ATOM 701 C CA . VAL A 1 92 ? -4.293 -6.225 -21.274 1.00 97.00 92 VAL A CA 1
ATOM 702 C C . VAL A 1 92 ? -3.003 -6.451 -22.062 1.00 97.00 92 VAL A C 1
ATOM 704 O O . VAL A 1 92 ? -2.851 -5.901 -23.153 1.00 97.00 92 VAL A O 1
ATOM 707 N N . ARG A 1 93 ? -2.075 -7.268 -21.547 1.00 96.56 93 ARG A N 1
ATOM 708 C CA . ARG A 1 93 ? -0.822 -7.577 -22.248 1.00 96.56 93 ARG A CA 1
ATOM 709 C C . ARG A 1 93 ? -1.068 -8.376 -23.519 1.00 96.56 93 ARG A C 1
ATOM 711 O O . ARG A 1 93 ? -0.443 -8.066 -24.529 1.00 96.56 93 ARG A O 1
ATOM 718 N N . ASP A 1 94 ? -1.948 -9.371 -23.488 1.00 97.88 94 ASP A N 1
ATOM 719 C CA . ASP A 1 94 ? -2.274 -10.164 -24.675 1.00 97.88 94 ASP A CA 1
ATOM 720 C C . ASP A 1 94 ? -2.999 -9.312 -25.727 1.00 97.88 94 ASP A C 1
ATOM 722 O O . ASP A 1 94 ? -2.626 -9.348 -26.900 1.00 97.88 94 ASP A O 1
ATOM 726 N N . TRP A 1 95 ? -3.937 -8.458 -25.304 1.00 97.94 95 TRP A N 1
ATOM 727 C CA . TRP A 1 95 ? -4.599 -7.485 -26.180 1.00 97.94 95 TRP A CA 1
ATOM 728 C C . TRP A 1 95 ? -3.613 -6.494 -26.819 1.00 97.94 95 TRP A C 1
ATOM 730 O O . TRP A 1 95 ? -3.743 -6.159 -27.992 1.00 97.94 95 TRP A O 1
ATOM 740 N N . ALA A 1 96 ? -2.587 -6.068 -26.079 1.00 97.31 96 ALA A N 1
ATOM 741 C CA . ALA A 1 96 ? -1.539 -5.171 -26.567 1.00 97.31 96 ALA A CA 1
ATOM 742 C C . ALA A 1 96 ? -0.386 -5.888 -27.305 1.00 97.31 96 ALA A C 1
ATOM 744 O O . ALA A 1 96 ? 0.669 -5.285 -27.512 1.00 97.31 96 ALA A O 1
ATOM 745 N N . HIS A 1 97 ? -0.550 -7.164 -27.672 1.00 97.19 97 HIS A N 1
ATOM 746 C CA . HIS A 1 97 ? 0.471 -7.984 -28.338 1.00 97.19 97 HIS A CA 1
ATOM 747 C C . HIS A 1 97 ? 1.805 -8.083 -27.574 1.00 97.19 97 HIS A C 1
ATOM 749 O O . HIS A 1 97 ? 2.885 -8.061 -28.161 1.00 97.19 97 HIS A O 1
ATOM 755 N N . ARG A 1 98 ? 1.731 -8.224 -26.245 1.00 96.12 98 ARG A N 1
ATOM 756 C CA . ARG A 1 98 ? 2.859 -8.473 -25.326 1.00 96.12 98 ARG A CA 1
ATOM 757 C C . ARG A 1 98 ? 4.024 -7.501 -25.518 1.00 96.12 98 ARG A C 1
ATOM 759 O O . ARG A 1 98 ? 5.152 -7.907 -25.807 1.00 96.12 98 ARG A O 1
ATOM 766 N N . PRO A 1 99 ? 3.777 -6.208 -25.301 1.00 96.38 99 PRO A N 1
ATOM 767 C CA . PRO A 1 99 ? 4.773 -5.189 -25.546 1.00 96.38 99 PRO A CA 1
ATOM 768 C C . PRO A 1 99 ? 5.984 -5.368 -24.612 1.00 96.38 99 PRO A C 1
ATOM 770 O O . PRO A 1 99 ? 5.842 -5.837 -23.469 1.00 96.38 99 PRO A O 1
ATOM 773 N N . PRO A 1 100 ? 7.192 -4.995 -25.075 1.00 94.94 100 PRO A N 1
ATOM 774 C CA . PRO A 1 100 ? 8.392 -5.094 -24.260 1.00 94.94 100 PRO A CA 1
ATOM 775 C C . PRO A 1 100 ? 8.294 -4.157 -23.055 1.00 94.94 100 PRO A C 1
ATOM 777 O O . PRO A 1 100 ? 7.768 -3.046 -23.148 1.00 94.94 100 PRO A O 1
ATOM 780 N N . PHE A 1 101 ? 8.849 -4.591 -21.925 1.00 91.19 101 PHE A N 1
ATOM 781 C CA . PHE A 1 101 ? 8.855 -3.830 -20.678 1.00 91.19 101 PHE A CA 1
ATOM 782 C C . PHE A 1 101 ? 9.873 -2.673 -20.736 1.00 91.19 101 PHE A C 1
ATOM 784 O O . PHE A 1 101 ? 10.963 -2.746 -20.177 1.00 91.19 101 PHE A O 1
ATOM 791 N N . ARG A 1 102 ? 9.554 -1.620 -21.496 1.00 92.50 102 ARG A N 1
ATOM 792 C CA . ARG A 1 102 ? 10.409 -0.440 -21.708 1.00 92.50 102 ARG A CA 1
ATOM 793 C C . ARG A 1 102 ? 9.588 0.799 -22.061 1.00 92.50 102 ARG A C 1
ATOM 795 O O . ARG A 1 102 ? 8.471 0.691 -22.567 1.00 92.50 102 ARG A O 1
ATOM 802 N N . GLY A 1 103 ? 10.161 1.982 -21.836 1.00 93.12 103 GLY A N 1
ATOM 803 C CA . GLY A 1 103 ? 9.513 3.253 -22.171 1.00 93.12 103 GLY A CA 1
ATOM 804 C C . GLY A 1 103 ? 8.162 3.425 -21.452 1.00 93.12 103 GLY A C 1
ATOM 805 O O . GLY A 1 103 ? 8.070 3.059 -20.279 1.00 93.12 103 GLY A O 1
ATOM 806 N N . PRO A 1 104 ? 7.108 3.927 -22.127 1.00 95.44 104 PRO A N 1
ATOM 807 C CA . PRO A 1 104 ? 5.797 4.171 -21.514 1.00 95.44 104 PRO A CA 1
ATOM 808 C C . PRO A 1 104 ? 5.174 2.940 -20.848 1.00 95.44 104 PRO A C 1
ATOM 810 O O . PRO A 1 104 ? 4.477 3.065 -19.843 1.00 95.44 104 PRO A O 1
ATOM 813 N N . TRP A 1 105 ? 5.460 1.738 -21.361 1.00 95.31 105 TRP A N 1
ATOM 814 C CA . TRP A 1 105 ? 4.909 0.508 -20.797 1.00 95.31 105 TRP A CA 1
ATOM 815 C C . TRP A 1 105 ? 5.405 0.207 -19.386 1.00 95.31 105 TRP A C 1
ATOM 817 O O . TRP A 1 105 ? 4.688 -0.435 -18.627 1.00 95.31 105 TRP A O 1
ATOM 827 N N . VAL A 1 106 ? 6.567 0.727 -18.980 1.00 92.25 106 VAL A N 1
ATOM 828 C CA . VAL A 1 106 ? 7.010 0.639 -17.580 1.00 92.25 106 VAL A CA 1
ATOM 829 C C . VAL A 1 106 ? 5.997 1.326 -16.665 1.00 92.25 106 VAL A C 1
ATOM 831 O O . VAL A 1 106 ? 5.585 0.748 -15.659 1.00 92.25 106 VAL A O 1
ATOM 834 N N . THR A 1 107 ? 5.558 2.530 -17.044 1.00 93.69 107 THR A N 1
ATOM 835 C CA . THR A 1 107 ? 4.567 3.305 -16.294 1.00 93.69 107 THR A CA 1
ATOM 836 C C . THR A 1 107 ? 3.207 2.639 -16.299 1.00 93.69 107 THR A C 1
ATOM 838 O O . THR A 1 107 ? 2.577 2.571 -15.254 1.00 93.69 107 THR A O 1
ATOM 841 N N . VAL A 1 108 ? 2.737 2.153 -17.446 1.00 94.69 108 VAL A N 1
ATOM 842 C CA . VAL A 1 108 ? 1.402 1.546 -17.519 1.00 94.69 108 VAL A CA 1
ATOM 843 C C . VAL A 1 108 ? 1.355 0.244 -16.712 1.00 94.69 108 VAL A C 1
ATOM 845 O O . VAL A 1 108 ? 0.407 0.020 -15.966 1.00 94.69 108 VAL A O 1
ATOM 848 N N . GLU A 1 109 ? 2.401 -0.580 -16.767 1.00 93.38 109 GLU A N 1
ATOM 849 C CA . GLU A 1 109 ? 2.499 -1.777 -15.929 1.00 93.38 109 GLU A CA 1
ATOM 850 C C . GLU A 1 109 ? 2.493 -1.423 -14.437 1.00 93.38 109 GLU A C 1
ATOM 852 O O . GLU A 1 109 ? 1.662 -1.936 -13.695 1.00 93.38 109 GLU A O 1
ATOM 857 N N . HIS A 1 110 ? 3.371 -0.515 -13.995 1.00 89.31 110 HIS A N 1
ATOM 858 C CA . HIS A 1 110 ? 3.492 -0.143 -12.578 1.00 89.31 110 HIS A CA 1
ATOM 859 C C . HIS A 1 110 ? 2.288 0.644 -12.050 1.00 89.31 110 HIS A C 1
ATOM 861 O O . HIS A 1 110 ? 1.852 0.433 -10.922 1.00 89.31 110 HIS A O 1
ATOM 867 N N . GLY A 1 111 ? 1.753 1.555 -12.859 1.00 89.38 111 GLY A N 1
ATOM 868 C CA . GLY A 1 111 ? 0.731 2.510 -12.455 1.00 89.38 111 GLY A CA 1
ATOM 869 C C . GLY A 1 111 ? -0.702 2.090 -12.763 1.00 89.38 111 GLY A C 1
ATOM 870 O O . GLY A 1 111 ? -1.610 2.647 -12.158 1.00 89.38 111 GLY A O 1
ATOM 871 N N . LEU A 1 112 ? -0.947 1.149 -13.679 1.00 90.62 112 LEU A N 1
ATOM 872 C CA . LEU A 1 112 ? -2.311 0.696 -13.994 1.00 90.62 112 LEU A CA 1
ATOM 873 C C . LEU A 1 112 ? -2.527 -0.802 -13.777 1.00 90.62 112 LEU A C 1
ATOM 875 O O . LEU A 1 112 ? -3.646 -1.190 -13.445 1.00 90.62 112 LEU A O 1
ATOM 879 N N . LEU A 1 113 ? -1.507 -1.644 -13.972 1.00 92.06 113 LEU A N 1
ATOM 880 C CA . LEU A 1 113 ? -1.710 -3.098 -14.017 1.00 92.06 113 LEU A CA 1
ATOM 881 C C . LEU A 1 113 ? -1.261 -3.837 -12.752 1.00 92.06 113 LEU A C 1
ATOM 883 O O . LEU A 1 113 ? -1.932 -4.784 -12.360 1.00 92.06 113 LEU A O 1
ATOM 887 N N . TYR A 1 114 ? -0.172 -3.421 -12.100 1.00 88.25 114 TYR A N 1
ATOM 888 C CA . TYR A 1 114 ? 0.393 -4.157 -10.962 1.00 88.25 114 TYR A CA 1
ATOM 889 C C . TYR A 1 114 ? -0.426 -4.035 -9.672 1.00 88.25 114 TYR A C 1
ATOM 891 O O . TYR A 1 114 ? -0.795 -5.042 -9.075 1.00 88.25 114 TYR A O 1
ATOM 899 N N . SER A 1 115 ? -0.685 -2.812 -9.205 1.00 90.81 115 SER A N 1
ATOM 900 C CA . SER A 1 115 ? -1.224 -2.580 -7.855 1.00 90.81 115 SER A CA 1
ATOM 901 C C . SER A 1 115 ? -2.533 -1.795 -7.833 1.00 90.81 115 SER A C 1
ATOM 903 O O . SER A 1 115 ? -3.223 -1.786 -6.815 1.00 90.81 115 SER A O 1
ATOM 905 N N . THR A 1 116 ? -2.932 -1.192 -8.953 1.00 94.75 116 THR A N 1
ATOM 906 C CA . THR A 1 116 ? -4.111 -0.320 -9.047 1.00 94.75 116 THR A CA 1
ATOM 907 C C . THR A 1 116 ? -5.408 -1.066 -8.763 1.00 94.75 116 THR A C 1
ATOM 909 O O . THR A 1 116 ? -6.220 -0.601 -7.967 1.00 94.75 116 THR A O 1
ATOM 912 N N . VAL A 1 117 ? -5.594 -2.247 -9.360 1.00 95.31 117 VAL A N 1
ATOM 913 C CA . VAL A 1 117 ? -6.793 -3.077 -9.146 1.00 95.31 117 VAL A CA 1
ATOM 914 C C . VAL A 1 117 ? -6.906 -3.488 -7.677 1.00 95.31 117 VAL A C 1
ATOM 916 O O . VAL A 1 117 ? -7.941 -3.258 -7.048 1.00 95.31 117 VAL A O 1
ATOM 919 N N . THR A 1 118 ? -5.819 -4.000 -7.096 1.00 96.00 118 THR A N 1
ATOM 920 C CA . THR A 1 118 ? -5.750 -4.349 -5.671 1.00 96.00 118 THR A CA 1
ATOM 921 C C . THR A 1 118 ? -6.032 -3.139 -4.782 1.00 96.00 118 THR A C 1
ATOM 923 O O . THR A 1 118 ? -6.821 -3.236 -3.846 1.00 96.00 118 THR A O 1
ATOM 926 N N . ALA A 1 119 ? -5.456 -1.974 -5.088 1.00 96.31 119 ALA A N 1
ATOM 927 C CA . ALA A 1 119 ? -5.671 -0.749 -4.323 1.00 96.31 119 ALA A CA 1
ATOM 928 C C . ALA A 1 119 ? -7.134 -0.285 -4.361 1.00 96.31 119 ALA A C 1
ATOM 930 O O . ALA A 1 119 ? -7.667 0.121 -3.327 1.00 96.31 119 ALA A O 1
ATOM 931 N N . LEU A 1 120 ? -7.801 -0.383 -5.516 1.00 96.62 120 LEU A N 1
ATOM 932 C CA . L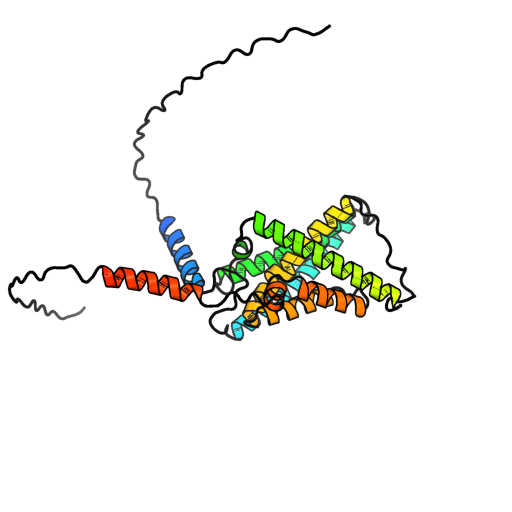EU A 1 120 ? -9.222 -0.053 -5.665 1.00 96.62 120 LEU A CA 1
ATOM 933 C C . LEU A 1 120 ? -10.124 -1.023 -4.892 1.00 96.62 120 LEU A C 1
ATOM 935 O O . LEU A 1 120 ? -11.072 -0.587 -4.240 1.00 96.62 120 LEU A O 1
ATOM 939 N N . ILE A 1 121 ? -9.814 -2.320 -4.907 1.00 97.50 121 ILE A N 1
ATOM 940 C CA . ILE A 1 121 ? -10.556 -3.328 -4.137 1.00 97.50 121 ILE A CA 1
ATOM 941 C C . ILE A 1 121 ? -10.368 -3.097 -2.633 1.00 97.50 121 ILE A C 1
ATOM 943 O O . ILE A 1 121 ? -11.353 -3.011 -1.897 1.00 97.50 121 ILE A O 1
ATOM 947 N N . CYS A 1 122 ? -9.129 -2.890 -2.181 1.00 97.75 122 CYS A N 1
ATOM 948 C CA . CYS A 1 122 ? -8.818 -2.504 -0.803 1.00 97.75 122 CYS A CA 1
ATOM 949 C C . CYS A 1 122 ? -9.550 -1.216 -0.394 1.00 97.75 122 CYS A C 1
ATOM 951 O O . CYS A 1 122 ? -10.118 -1.152 0.695 1.00 97.75 122 CYS A O 1
ATOM 953 N N . TRP A 1 123 ? -9.605 -0.203 -1.270 1.00 96.44 123 TRP A N 1
ATOM 954 C CA . TRP A 1 123 ? -10.390 1.013 -1.039 1.00 96.44 123 TRP A CA 1
ATOM 955 C C . TRP A 1 123 ? -11.882 0.703 -0.865 1.00 96.44 123 TRP A C 1
ATOM 957 O O . TRP A 1 123 ? -12.505 1.191 0.080 1.00 96.44 123 TRP A O 1
ATOM 967 N N . GLY A 1 124 ? -12.465 -0.103 -1.755 1.00 97.69 124 GLY A N 1
ATOM 968 C CA . GLY A 1 124 ? -13.878 -0.479 -1.707 1.00 97.69 124 GLY A CA 1
ATOM 969 C C . GLY A 1 124 ? -14.241 -1.222 -0.420 1.00 97.69 124 GLY A C 1
ATOM 970 O O . GLY A 1 124 ? -15.210 -0.863 0.253 1.00 97.69 124 GLY A O 1
ATOM 971 N N . VAL A 1 125 ? -13.421 -2.197 -0.023 1.00 98.00 125 VAL A N 1
ATOM 972 C CA . VAL A 1 125 ? -13.609 -2.962 1.219 1.00 98.00 125 VAL A CA 1
ATOM 973 C C . VAL A 1 125 ? -13.411 -2.081 2.453 1.00 98.00 125 VAL A C 1
ATOM 975 O O . VAL A 1 125 ? -14.218 -2.140 3.383 1.00 98.00 125 VAL A O 1
ATOM 978 N N . TRP A 1 126 ? -12.414 -1.190 2.456 1.00 96.75 126 TRP A N 1
ATOM 979 C CA . TRP A 1 126 ? -12.259 -0.194 3.519 1.00 96.75 126 TRP A CA 1
ATOM 980 C C . TRP A 1 126 ? -13.504 0.684 3.643 1.00 96.75 126 TRP A C 1
ATOM 982 O O . TRP A 1 126 ? -14.028 0.889 4.740 1.00 96.75 126 TRP A O 1
ATOM 992 N N . TRP A 1 127 ? -14.019 1.181 2.521 1.00 96.12 127 TRP A N 1
ATOM 993 C CA . TRP A 1 127 ? -15.231 1.984 2.515 1.00 96.12 127 TRP A CA 1
ATOM 994 C C . TRP A 1 127 ? -16.428 1.199 3.066 1.00 96.12 127 TRP A C 1
ATOM 996 O O . TRP A 1 127 ? -17.158 1.734 3.899 1.00 96.12 127 TRP A O 1
ATOM 1006 N N . ALA A 1 128 ? -16.584 -0.080 2.713 1.00 96.88 128 ALA A N 1
ATOM 1007 C CA . ALA A 1 128 ? -17.619 -0.947 3.277 1.00 96.88 128 ALA A CA 1
ATOM 1008 C C . ALA A 1 128 ? -17.482 -1.105 4.805 1.00 96.88 128 ALA A C 1
ATOM 1010 O O . ALA A 1 128 ? -18.449 -0.873 5.535 1.00 96.88 128 ALA A O 1
ATOM 1011 N N . PHE A 1 129 ? -16.279 -1.394 5.320 1.00 95.94 129 PHE A N 1
ATOM 1012 C CA . PHE A 1 129 ? -16.024 -1.439 6.768 1.00 95.94 129 PHE A CA 1
ATOM 1013 C C . PHE A 1 129 ? -16.326 -0.108 7.460 1.00 95.94 129 PHE A C 1
ATOM 1015 O O . PHE A 1 129 ? -16.869 -0.089 8.568 1.00 95.94 129 PHE A O 1
ATOM 1022 N N . ALA A 1 130 ? -16.029 1.011 6.801 1.00 93.56 130 ALA A N 1
ATOM 1023 C CA . ALA A 1 130 ? -16.360 2.330 7.314 1.00 93.56 130 ALA A CA 1
ATOM 1024 C C . ALA A 1 130 ? -17.872 2.585 7.342 1.00 93.56 130 ALA A C 1
ATOM 1026 O O . ALA A 1 130 ? -18.385 3.152 8.306 1.00 93.56 130 ALA A O 1
ATOM 1027 N N . ARG A 1 131 ? -18.617 2.135 6.325 1.00 93.56 131 ARG A N 1
ATOM 1028 C CA . ARG A 1 131 ? -20.083 2.250 6.294 1.00 93.56 131 ARG A CA 1
ATOM 1029 C C . ARG A 1 131 ? -20.759 1.409 7.372 1.00 93.56 131 ARG A C 1
ATOM 1031 O O . ARG A 1 131 ? -21.782 1.848 7.886 1.00 93.56 131 ARG A O 1
ATOM 1038 N N . MET A 1 132 ? -20.159 0.282 7.751 1.00 94.19 132 MET A N 1
ATOM 1039 C CA . MET A 1 132 ? -20.597 -0.550 8.880 1.00 94.19 132 MET A CA 1
ATOM 1040 C C . MET A 1 132 ? -20.179 0.003 10.254 1.00 94.19 132 MET A C 1
ATOM 1042 O O . MET A 1 132 ? -20.523 -0.583 11.280 1.00 94.19 132 MET A O 1
ATOM 1046 N N . GLY A 1 133 ? -19.422 1.106 10.303 1.00 90.88 133 GLY A N 1
ATOM 1047 C CA . GLY A 1 133 ? -18.921 1.683 11.553 1.00 90.88 133 GLY A CA 1
ATOM 1048 C C . GLY A 1 133 ? -17.872 0.811 12.249 1.00 90.88 133 GLY A C 1
ATOM 1049 O O . GLY A 1 133 ? -17.741 0.858 13.468 1.00 90.88 133 GLY A O 1
ATOM 1050 N N . TRP A 1 134 ? -17.162 -0.043 11.505 1.00 93.56 134 TRP A N 1
ATOM 1051 C CA . TRP A 1 134 ? -16.105 -0.904 12.057 1.00 93.56 134 TRP A CA 1
ATOM 1052 C C . TRP A 1 134 ? -14.727 -0.243 11.994 1.00 93.56 134 TRP A C 1
ATOM 1054 O O . TRP A 1 134 ? -13.821 -0.616 12.739 1.00 93.56 134 TRP A O 1
ATOM 1064 N N . MET A 1 135 ? -14.572 0.723 11.089 1.00 92.62 135 MET A N 1
ATOM 1065 C CA . MET A 1 135 ? -13.350 1.481 10.847 1.00 92.62 135 MET A CA 1
ATOM 1066 C C . MET A 1 135 ? -13.693 2.939 10.537 1.00 92.62 135 MET A C 1
ATOM 1068 O O . MET A 1 135 ? -14.816 3.260 10.150 1.00 92.62 135 MET A O 1
ATOM 1072 N N . ALA A 1 136 ? -12.713 3.834 10.651 1.00 89.69 136 ALA A N 1
ATOM 1073 C CA . ALA A 1 136 ? -12.877 5.188 10.136 1.00 89.69 136 ALA A CA 1
ATOM 1074 C C . ALA A 1 136 ? -12.896 5.178 8.599 1.00 89.69 136 ALA A C 1
ATOM 1076 O O . ALA A 1 136 ? -12.262 4.335 7.961 1.00 89.69 136 ALA A O 1
ATOM 1077 N N . SER A 1 137 ? -13.583 6.152 7.998 1.00 90.88 137 SER A N 1
ATOM 1078 C CA . SER A 1 137 ? -13.602 6.319 6.541 1.00 90.88 137 SER A CA 1
ATOM 1079 C C . SER A 1 137 ? -12.195 6.561 5.976 1.00 90.88 137 SER A C 1
ATOM 1081 O O . SER A 1 137 ? -11.439 7.300 6.616 1.00 90.88 137 SER A O 1
ATOM 1083 N N . PRO A 1 138 ? -11.873 6.094 4.757 1.00 87.62 138 PRO A N 1
ATOM 1084 C CA . PRO A 1 138 ? -10.577 6.354 4.116 1.00 87.62 138 PRO A CA 1
ATOM 1085 C C . PRO A 1 138 ? -10.262 7.853 3.994 1.00 87.62 138 PRO A C 1
ATOM 1087 O O . PRO A 1 138 ? -9.132 8.277 4.209 1.00 87.62 138 PRO A O 1
ATOM 1090 N N . GLY A 1 139 ? -11.278 8.702 3.790 1.00 86.06 139 GLY A N 1
ATOM 1091 C CA . GLY A 1 139 ? -11.103 10.161 3.761 1.00 86.06 139 GLY A CA 1
ATOM 1092 C C . GLY A 1 139 ? -10.599 10.777 5.077 1.00 86.06 139 GLY A C 1
ATOM 1093 O O . GLY A 1 139 ? -10.150 11.920 5.086 1.00 86.06 139 GLY A O 1
ATOM 1094 N N . SER A 1 140 ? -10.638 10.041 6.195 1.00 83.94 140 SER A N 1
ATOM 1095 C CA . SER A 1 140 ? -10.062 10.502 7.465 1.00 83.94 140 SER A CA 1
ATOM 1096 C C . SER A 1 140 ? -8.530 10.497 7.467 1.00 83.94 140 SER A C 1
ATOM 1098 O O . SER A 1 140 ? -7.936 11.270 8.213 1.00 83.94 140 SER A O 1
ATOM 1100 N N . VAL A 1 141 ? -7.902 9.696 6.600 1.00 80.19 141 VAL A N 1
ATOM 1101 C CA . VAL A 1 141 ? -6.440 9.641 6.422 1.00 80.19 141 VAL A CA 1
ATOM 1102 C C . VAL A 1 141 ? -5.903 10.889 5.740 1.00 80.19 141 VAL A C 1
ATOM 1104 O O . VAL A 1 141 ? -4.815 11.357 6.054 1.00 80.19 141 VAL A O 1
ATOM 1107 N N . LEU A 1 142 ? -6.699 11.488 4.857 1.00 73.44 142 LEU A N 1
ATOM 1108 C CA . LEU A 1 142 ? -6.334 12.697 4.118 1.00 73.44 142 LEU A CA 1
ATOM 1109 C C . LEU A 1 142 ? -6.461 13.977 4.969 1.00 73.44 142 LEU A C 1
ATOM 1111 O O . LEU A 1 142 ? -6.442 15.089 4.443 1.00 73.44 142 LEU A O 1
ATOM 1115 N N . ARG A 1 143 ? -6.614 13.849 6.295 1.00 70.12 143 ARG A N 1
ATOM 1116 C CA . ARG A 1 143 ? -6.748 14.980 7.218 1.00 70.12 143 ARG A CA 1
ATOM 1117 C C . ARG A 1 143 ? -5.373 15.442 7.691 1.00 70.12 143 ARG A C 1
ATOM 1119 O O . ARG A 1 143 ? -4.743 14.829 8.542 1.00 70.12 143 ARG A O 1
ATOM 1126 N N . GLY A 1 144 ? -4.940 16.585 7.184 1.00 72.56 144 GLY A N 1
ATOM 1127 C CA . GLY A 1 144 ? -3.716 17.258 7.601 1.00 72.56 144 GLY A CA 1
ATOM 1128 C C . GLY A 1 144 ? -3.502 18.510 6.766 1.00 72.56 144 GLY A C 1
ATOM 1129 O O . GLY A 1 144 ? -4.111 18.667 5.710 1.00 72.56 144 GLY A O 1
ATOM 1130 N N . SER A 1 145 ? -2.646 19.426 7.221 1.00 81.94 145 SER A N 1
ATOM 1131 C CA . SER A 1 145 ? -2.227 20.498 6.322 1.00 81.94 145 SER A CA 1
ATOM 1132 C C . SER A 1 145 ? -1.359 19.884 5.226 1.00 81.94 145 SER A C 1
ATOM 1134 O O . SER A 1 145 ? -0.379 19.197 5.520 1.00 81.94 145 SER A O 1
ATOM 1136 N N . THR A 1 146 ? -1.695 20.147 3.963 1.00 80.12 146 THR A N 1
ATOM 1137 C CA . THR A 1 146 ? -0.934 19.669 2.797 1.00 80.12 146 THR A CA 1
ATOM 1138 C C . THR A 1 146 ? 0.560 19.953 2.956 1.00 80.12 146 THR A C 1
ATOM 1140 O O . THR A 1 146 ? 1.391 19.095 2.693 1.00 80.12 146 THR A O 1
ATOM 1143 N N . ARG A 1 147 ? 0.910 21.123 3.509 1.00 83.81 147 ARG A N 1
ATOM 1144 C CA . ARG A 1 147 ? 2.297 21.508 3.810 1.00 83.81 147 ARG A CA 1
ATOM 1145 C C . ARG A 1 147 ? 2.985 20.581 4.814 1.00 83.81 147 ARG A C 1
ATOM 1147 O O . ARG A 1 147 ? 4.152 20.266 4.629 1.00 83.81 147 ARG A O 1
ATOM 1154 N N . SER A 1 148 ? 2.293 20.157 5.872 1.00 80.44 148 SER A N 1
ATOM 1155 C CA . SER A 1 148 ? 2.861 19.234 6.861 1.00 80.44 148 SER A CA 1
ATOM 1156 C C . SER A 1 148 ? 3.057 17.847 6.262 1.00 80.44 148 SER A C 1
ATOM 1158 O O . SER A 1 148 ? 4.103 17.249 6.484 1.00 80.44 148 SER A O 1
ATOM 1160 N N . VAL A 1 149 ? 2.081 17.363 5.486 1.00 78.94 149 VAL A N 1
ATOM 1161 C CA . VAL A 1 149 ? 2.172 16.068 4.797 1.00 78.94 149 VAL A CA 1
ATOM 1162 C C . VAL A 1 149 ? 3.330 16.071 3.804 1.00 78.94 149 VAL A C 1
ATOM 1164 O O . VAL A 1 149 ? 4.143 15.161 3.842 1.00 78.94 149 VAL A O 1
ATOM 1167 N N . ILE A 1 150 ? 3.469 17.122 2.989 1.00 82.31 150 ILE A N 1
ATOM 1168 C CA . ILE A 1 150 ? 4.590 17.255 2.050 1.00 82.31 150 ILE A CA 1
ATOM 1169 C C . ILE A 1 150 ? 5.917 17.330 2.806 1.00 82.31 150 ILE A C 1
ATOM 1171 O O . ILE A 1 150 ? 6.828 16.573 2.502 1.00 82.31 150 ILE A O 1
ATOM 1175 N N . ARG A 1 151 ? 6.039 18.203 3.813 1.00 86.38 151 ARG A N 1
ATOM 1176 C CA . ARG A 1 151 ? 7.305 18.389 4.538 1.00 86.38 151 ARG A CA 1
ATOM 1177 C C . ARG A 1 151 ? 7.768 17.106 5.225 1.00 86.38 151 ARG A C 1
ATOM 1179 O O . ARG A 1 151 ? 8.933 16.747 5.103 1.00 86.38 151 ARG A O 1
ATOM 1186 N N . TRP A 1 152 ? 6.872 16.433 5.947 1.00 81.56 152 TRP A N 1
ATOM 1187 C CA . TRP A 1 152 ? 7.212 15.188 6.634 1.00 81.56 152 TRP A CA 1
ATOM 1188 C C . TRP A 1 152 ? 7.341 14.013 5.673 1.00 81.56 152 TRP A C 1
ATOM 1190 O O . TRP A 1 152 ? 8.258 13.227 5.841 1.00 81.56 152 TRP A O 1
ATOM 1200 N N . GLY A 1 153 ? 6.484 13.915 4.656 1.00 80.12 153 GLY A N 1
ATOM 1201 C CA . GLY A 1 153 ? 6.551 12.854 3.653 1.00 80.12 153 GLY A CA 1
ATOM 1202 C C . GLY A 1 153 ? 7.840 12.915 2.840 1.00 80.12 153 GLY A C 1
ATOM 1203 O O . GLY A 1 153 ? 8.537 11.914 2.728 1.00 80.12 153 GLY A O 1
ATOM 1204 N N . VAL A 1 154 ? 8.213 14.101 2.349 1.00 84.19 154 VAL A N 1
ATOM 1205 C CA . VAL A 1 154 ? 9.478 14.303 1.626 1.00 84.19 154 VAL A CA 1
ATOM 1206 C C . VAL A 1 154 ? 10.669 14.118 2.562 1.00 84.19 154 VAL A C 1
ATOM 1208 O O . VAL A 1 154 ? 11.589 13.383 2.227 1.00 84.19 154 VAL A O 1
ATOM 1211 N N . GLY A 1 155 ? 10.655 14.741 3.746 1.00 87.50 155 GLY A N 1
ATOM 1212 C CA . GLY A 1 155 ? 11.771 14.649 4.691 1.00 87.50 155 GLY A CA 1
ATOM 1213 C C . GLY A 1 155 ? 12.035 13.219 5.170 1.00 87.50 155 GLY A C 1
ATOM 1214 O O . GLY A 1 155 ? 13.171 12.756 5.124 1.00 87.50 155 GLY A O 1
ATOM 1215 N N . LEU A 1 156 ? 10.986 12.501 5.581 1.00 84.81 156 LEU A N 1
ATOM 1216 C CA . LEU A 1 156 ? 11.090 11.106 6.006 1.00 84.81 156 LEU A CA 1
ATOM 1217 C C . LEU A 1 156 ? 11.430 10.189 4.828 1.00 84.81 156 LEU A C 1
ATOM 1219 O O . LEU A 1 156 ? 12.257 9.302 4.988 1.00 84.81 156 LEU A O 1
ATOM 1223 N N . GLY A 1 157 ? 10.861 10.439 3.645 1.00 84.31 157 GLY A N 1
ATOM 1224 C CA . GLY A 1 157 ? 11.183 9.693 2.430 1.00 84.31 157 GLY A CA 1
ATOM 1225 C C . GLY A 1 157 ? 12.661 9.798 2.053 1.00 84.31 157 GLY A C 1
ATOM 1226 O O . GLY A 1 157 ? 13.288 8.783 1.775 1.00 84.31 157 GLY A O 1
ATOM 1227 N N . ILE A 1 158 ? 13.246 11.000 2.123 1.00 88.88 158 ILE A N 1
ATOM 1228 C CA . ILE A 1 158 ? 14.688 11.200 1.910 1.00 88.88 158 ILE A CA 1
ATOM 1229 C C . ILE A 1 158 ? 15.500 10.461 2.979 1.00 88.88 158 ILE A C 1
ATOM 1231 O O . ILE A 1 158 ? 16.467 9.784 2.645 1.00 88.88 158 ILE A O 1
ATOM 1235 N N . ALA A 1 159 ? 15.116 10.562 4.255 1.00 88.56 159 ALA A N 1
ATOM 1236 C CA . ALA A 1 159 ? 15.840 9.900 5.340 1.00 88.56 159 ALA A CA 1
ATOM 1237 C C . ALA A 1 159 ? 15.844 8.368 5.190 1.00 88.56 159 ALA A C 1
ATOM 1239 O O . ALA A 1 159 ? 16.897 7.744 5.311 1.00 88.56 159 ALA A O 1
ATOM 1240 N N . VAL A 1 160 ? 14.688 7.773 4.880 1.00 86.88 160 VAL A N 1
ATOM 1241 C CA . VAL A 1 160 ? 14.554 6.330 4.629 1.00 86.88 160 VAL A CA 1
ATOM 1242 C C . VAL A 1 160 ? 15.335 5.924 3.380 1.00 86.88 160 VAL A C 1
ATOM 1244 O O . VAL A 1 160 ? 16.082 4.956 3.429 1.00 86.88 160 VAL A O 1
ATOM 1247 N N . PHE A 1 161 ? 15.261 6.706 2.298 1.00 87.75 161 PHE A N 1
ATOM 1248 C CA . PHE A 1 161 ? 16.044 6.453 1.086 1.00 87.75 161 PHE A CA 1
ATOM 1249 C C . PHE A 1 161 ? 17.554 6.414 1.361 1.00 87.75 161 PHE A C 1
ATOM 1251 O O . PHE A 1 161 ? 18.243 5.510 0.895 1.00 87.75 161 PHE A O 1
ATOM 1258 N N . LEU A 1 162 ? 18.078 7.374 2.131 1.00 92.75 162 LEU A N 1
ATOM 1259 C CA . LEU A 1 162 ? 19.499 7.409 2.484 1.00 92.75 162 LEU A CA 1
ATOM 1260 C C . LEU A 1 162 ? 19.896 6.230 3.381 1.00 92.75 162 LEU A C 1
ATOM 1262 O O . LEU A 1 162 ? 20.975 5.668 3.194 1.00 92.75 162 LEU A O 1
ATOM 1266 N N . LEU A 1 163 ? 19.031 5.843 4.323 1.00 90.69 163 LEU A N 1
ATOM 1267 C CA . LEU A 1 163 ? 19.232 4.661 5.160 1.00 90.69 163 LEU A CA 1
ATOM 1268 C C . LEU A 1 163 ? 19.301 3.385 4.309 1.00 90.69 163 LEU A C 1
ATOM 1270 O O . LEU A 1 163 ? 20.234 2.599 4.466 1.00 90.69 163 LEU A O 1
ATOM 1274 N N . ASP A 1 164 ? 18.355 3.206 3.389 1.00 88.75 164 ASP A N 1
ATOM 1275 C CA . ASP A 1 164 ? 18.292 2.041 2.505 1.00 88.75 164 ASP A CA 1
ATOM 1276 C C . ASP A 1 164 ? 19.493 1.985 1.567 1.00 88.75 164 ASP A C 1
ATOM 1278 O O . ASP A 1 164 ? 20.091 0.924 1.393 1.00 88.75 164 ASP A O 1
ATOM 1282 N N . LEU A 1 165 ? 19.904 3.130 1.016 1.00 89.94 165 LEU A N 1
ATOM 1283 C CA . LEU A 1 165 ? 21.104 3.230 0.193 1.00 89.94 165 LEU A CA 1
ATOM 1284 C C . LEU A 1 165 ? 22.355 2.829 0.984 1.00 89.94 165 LEU A C 1
ATOM 1286 O O . LEU A 1 165 ? 23.143 2.013 0.508 1.00 89.94 165 LEU A O 1
ATOM 1290 N N . ALA A 1 166 ? 22.527 3.357 2.198 1.00 92.94 166 ALA A N 1
ATOM 1291 C CA . ALA A 1 166 ? 23.660 3.015 3.053 1.00 92.94 166 ALA A CA 1
ATOM 1292 C C . ALA A 1 166 ? 23.666 1.522 3.424 1.00 92.94 166 ALA A C 1
ATOM 1294 O O . ALA A 1 166 ? 24.709 0.870 3.353 1.00 92.94 166 ALA A O 1
ATOM 1295 N N . ALA A 1 167 ? 22.505 0.959 3.765 1.00 90.94 167 ALA A N 1
ATOM 1296 C CA . ALA A 1 167 ? 22.368 -0.455 4.093 1.00 90.94 167 ALA A CA 1
ATOM 1297 C C . ALA A 1 167 ? 22.650 -1.363 2.887 1.00 90.94 167 ALA A C 1
ATOM 1299 O O . ALA A 1 167 ? 23.347 -2.365 3.032 1.00 90.94 167 ALA A O 1
ATOM 1300 N N . LEU A 1 168 ? 22.174 -1.004 1.691 1.00 88.69 168 LEU A N 1
ATOM 1301 C CA . LEU A 1 168 ? 22.465 -1.729 0.451 1.00 88.69 168 LEU A CA 1
ATOM 1302 C C . LEU A 1 168 ? 23.961 -1.722 0.123 1.00 88.69 168 LEU A C 1
ATOM 1304 O O . LEU A 1 168 ? 24.514 -2.771 -0.207 1.00 88.69 168 LEU A O 1
ATOM 1308 N N . LEU A 1 169 ? 24.623 -0.567 0.251 1.00 89.31 169 LEU A N 1
ATOM 1309 C CA . LEU A 1 169 ? 26.071 -0.454 0.064 1.00 89.31 169 LEU A CA 1
ATOM 1310 C C . LEU A 1 169 ? 26.836 -1.297 1.092 1.00 89.31 169 LEU A C 1
ATOM 1312 O O . LEU A 1 169 ? 27.780 -1.993 0.726 1.00 89.31 169 LEU A O 1
ATOM 1316 N N . GLY A 1 170 ? 26.396 -1.299 2.354 1.00 90.88 170 GLY A N 1
ATOM 1317 C CA . GLY A 1 170 ? 26.963 -2.144 3.405 1.00 90.88 170 GLY A CA 1
ATOM 1318 C C . GLY A 1 170 ? 26.800 -3.639 3.121 1.00 90.88 170 GLY A C 1
ATOM 1319 O O . GLY A 1 170 ? 27.772 -4.385 3.181 1.00 90.88 170 GLY A O 1
ATOM 1320 N N . LEU A 1 171 ? 25.596 -4.086 2.746 1.00 88.50 171 LEU 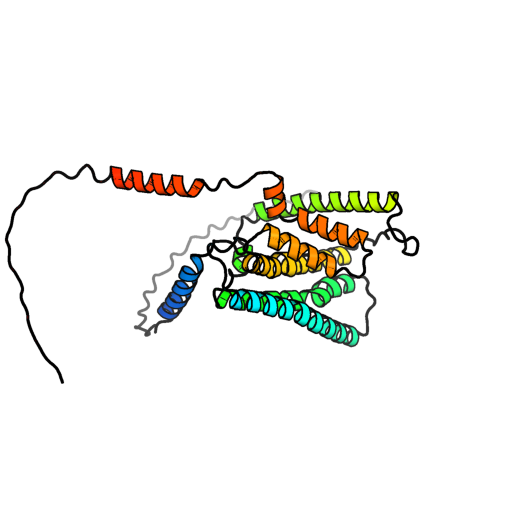A N 1
ATOM 1321 C CA . LEU A 1 171 ? 25.333 -5.481 2.367 1.00 88.50 171 LEU A CA 1
ATOM 1322 C C . LEU A 1 171 ? 26.180 -5.916 1.166 1.00 88.50 171 LEU A C 1
ATOM 1324 O O . LEU A 1 171 ? 26.671 -7.045 1.139 1.00 88.50 171 LEU A O 1
ATOM 1328 N N . HIS A 1 172 ? 26.364 -5.026 0.189 1.00 84.75 172 HIS A N 1
ATOM 1329 C CA . HIS A 1 172 ? 27.228 -5.278 -0.956 1.00 84.75 172 HIS A CA 1
ATOM 1330 C C . HIS A 1 172 ? 28.699 -5.408 -0.539 1.00 84.75 172 HIS A C 1
ATOM 1332 O O . HIS A 1 172 ? 29.343 -6.388 -0.906 1.00 84.75 172 HIS A O 1
ATOM 1338 N N . ALA A 1 173 ? 29.206 -4.482 0.281 1.00 87.75 173 ALA A N 1
ATOM 1339 C CA . ALA A 1 173 ? 30.582 -4.505 0.779 1.00 87.75 173 ALA A CA 1
ATOM 1340 C C . ALA A 1 173 ? 30.893 -5.752 1.627 1.00 87.75 173 ALA A C 1
ATOM 1342 O O . ALA A 1 173 ? 32.013 -6.252 1.599 1.00 87.75 173 ALA A O 1
ATOM 1343 N N . LEU A 1 174 ? 29.899 -6.279 2.349 1.00 88.56 174 LEU A N 1
ATOM 1344 C CA . LEU A 1 174 ? 30.019 -7.495 3.159 1.00 88.56 174 LEU A CA 1
ATOM 1345 C C . LEU A 1 174 ? 29.875 -8.798 2.353 1.00 88.56 174 LEU A C 1
ATOM 1347 O O . LEU A 1 174 ? 29.917 -9.876 2.941 1.00 88.56 174 LEU A O 1
ATOM 1351 N N . GLY A 1 175 ? 29.652 -8.732 1.035 1.00 85.06 175 GLY A N 1
ATOM 1352 C CA . GLY A 1 175 ? 29.422 -9.924 0.211 1.00 85.06 175 GLY A CA 1
ATOM 1353 C C . GLY A 1 175 ? 28.129 -10.673 0.559 1.00 85.06 175 GLY A C 1
ATOM 1354 O O . GLY A 1 175 ? 27.970 -11.835 0.201 1.00 85.06 175 GLY A O 1
ATOM 1355 N N . ALA A 1 176 ? 27.183 -10.022 1.245 1.00 83.75 176 ALA A N 1
ATOM 1356 C CA . ALA A 1 176 ? 25.912 -10.624 1.657 1.00 83.75 176 ALA A CA 1
ATOM 1357 C C . ALA A 1 176 ? 24.893 -10.736 0.502 1.00 83.75 176 ALA A C 1
ATOM 1359 O O . ALA A 1 176 ? 23.788 -11.253 0.684 1.00 83.75 176 ALA A O 1
ATOM 1360 N N . MET A 1 177 ? 25.246 -10.232 -0.684 1.00 78.44 177 MET A N 1
ATOM 1361 C CA . MET A 1 177 ? 24.449 -10.345 -1.903 1.00 78.44 177 MET A CA 1
ATOM 1362 C C . MET A 1 177 ? 24.851 -11.617 -2.668 1.00 78.44 177 MET A C 1
ATOM 1364 O O . MET A 1 177 ? 26.046 -11.857 -2.825 1.00 78.44 177 MET A O 1
ATOM 1368 N N . PRO A 1 178 ? 23.891 -12.425 -3.163 1.00 74.19 178 PRO A N 1
ATOM 1369 C CA . PRO A 1 178 ? 24.204 -13.666 -3.868 1.00 74.19 178 PRO A CA 1
ATOM 1370 C C . PRO A 1 178 ? 25.150 -13.416 -5.056 1.00 74.19 178 PRO A C 1
ATOM 1372 O O . PRO A 1 178 ? 24.815 -12.579 -5.897 1.00 74.19 178 PRO A O 1
ATOM 1375 N N . PRO A 1 179 ? 26.276 -14.145 -5.169 1.00 69.75 179 PRO A N 1
ATOM 1376 C CA . PRO A 1 179 ? 27.275 -13.920 -6.218 1.00 69.75 179 PRO A CA 1
ATOM 1377 C C . PRO A 1 179 ? 26.748 -14.229 -7.628 1.00 69.75 179 PRO A C 1
ATOM 1379 O O . PRO A 1 179 ? 27.265 -13.714 -8.612 1.00 69.75 179 PRO A O 1
ATOM 1382 N N . GLU A 1 180 ? 25.698 -15.047 -7.725 1.00 72.06 180 GLU A N 1
ATOM 1383 C CA . GLU A 1 180 ? 25.079 -15.468 -8.988 1.00 72.06 180 GLU A CA 1
ATOM 1384 C C . GLU A 1 180 ? 24.111 -14.435 -9.577 1.00 72.06 180 GLU A C 1
ATOM 1386 O O . GLU A 1 180 ? 23.677 -14.566 -10.722 1.00 72.06 180 GLU A O 1
ATOM 1391 N N . ARG A 1 181 ? 23.730 -13.409 -8.807 1.00 65.38 181 ARG A N 1
ATOM 1392 C CA . ARG A 1 181 ? 22.887 -12.326 -9.318 1.00 65.38 181 ARG A CA 1
ATOM 1393 C C . ARG A 1 181 ? 23.784 -11.169 -9.743 1.00 65.38 181 ARG A C 1
ATOM 1395 O O . ARG A 1 181 ? 24.721 -10.850 -9.013 1.00 65.38 181 ARG A O 1
ATOM 1402 N N . PRO A 1 182 ? 23.504 -10.517 -10.887 1.00 59.75 182 PRO A N 1
ATOM 1403 C CA . PRO A 1 182 ? 24.267 -9.346 -11.289 1.00 59.75 182 PRO A CA 1
ATOM 1404 C C . PRO A 1 182 ? 24.302 -8.349 -10.126 1.00 59.75 182 PRO A C 1
ATOM 1406 O O . PRO A 1 182 ? 23.266 -8.085 -9.503 1.00 59.75 182 PRO A O 1
ATOM 1409 N N . ALA A 1 183 ? 25.502 -7.841 -9.816 1.00 60.88 183 ALA A N 1
ATOM 1410 C CA . ALA A 1 183 ? 25.700 -6.771 -8.842 1.00 60.88 183 ALA A CA 1
ATOM 1411 C C . ALA A 1 183 ? 24.664 -5.671 -9.088 1.00 60.88 183 ALA A C 1
ATOM 1413 O O . ALA A 1 183 ? 24.350 -5.429 -10.253 1.00 60.88 183 ALA A O 1
ATOM 1414 N N . LEU A 1 184 ? 24.130 -5.066 -8.013 1.00 63.59 184 LEU A N 1
ATOM 1415 C CA . LEU A 1 184 ? 23.090 -4.021 -8.017 1.00 63.59 184 LEU A CA 1
ATOM 1416 C C . LEU A 1 184 ? 23.071 -3.245 -9.341 1.00 63.59 184 LEU A C 1
ATOM 1418 O O . LEU A 1 184 ? 23.835 -2.303 -9.544 1.00 63.59 184 LEU A O 1
ATOM 1422 N N . GLY A 1 185 ? 22.238 -3.716 -10.271 1.00 64.12 185 GLY A N 1
ATOM 1423 C CA . GLY A 1 185 ? 22.236 -3.195 -11.624 1.00 64.12 185 GLY A CA 1
ATOM 1424 C C . GLY A 1 185 ? 21.651 -1.799 -11.590 1.00 64.12 185 GLY A C 1
ATOM 1425 O O . GLY A 1 185 ? 20.527 -1.612 -11.117 1.00 64.12 185 GLY A O 1
ATOM 1426 N N . TRP A 1 186 ? 22.394 -0.812 -12.081 1.00 68.06 186 TRP A N 1
ATOM 1427 C CA . TRP A 1 186 ? 21.842 0.524 -12.225 1.00 68.06 186 TRP A CA 1
ATOM 1428 C C . TRP A 1 186 ? 20.785 0.500 -13.327 1.00 68.06 186 TRP A C 1
ATOM 1430 O O . TRP A 1 186 ? 21.107 0.441 -14.515 1.00 68.06 186 TRP A O 1
ATOM 1440 N N . HIS A 1 187 ? 19.510 0.536 -12.945 1.00 69.81 187 HIS A N 1
ATOM 1441 C CA . HIS A 1 187 ? 18.452 0.757 -13.916 1.00 69.81 187 HIS A CA 1
ATOM 1442 C C . HIS A 1 187 ? 18.431 2.252 -14.254 1.00 69.81 187 HIS A C 1
ATOM 1444 O O . HIS A 1 187 ? 18.211 3.067 -13.353 1.00 69.81 187 HIS A O 1
ATOM 1450 N N . PRO A 1 188 ? 18.630 2.654 -15.523 1.00 77.25 188 PRO A N 1
ATOM 1451 C CA . PRO A 1 188 ? 18.564 4.060 -15.885 1.00 77.25 188 PRO A CA 1
ATOM 1452 C C . PRO A 1 188 ? 17.197 4.628 -15.490 1.00 77.25 188 PRO A C 1
ATOM 1454 O O . PRO A 1 188 ? 16.144 4.090 -15.850 1.00 77.25 188 PRO A O 1
ATOM 1457 N N . MET A 1 189 ? 17.225 5.709 -14.712 1.00 80.56 189 MET A N 1
ATOM 1458 C CA . MET A 1 189 ? 16.043 6.463 -14.305 1.00 80.56 189 MET A CA 1
ATOM 1459 C C . MET A 1 189 ? 15.522 7.246 -15.511 1.00 80.56 189 MET A C 1
ATOM 1461 O O . MET A 1 189 ? 15.894 8.393 -15.745 1.00 80.56 189 MET A O 1
ATOM 1465 N N . THR A 1 190 ? 14.675 6.607 -16.316 1.00 91.38 190 THR A N 1
ATOM 1466 C CA . THR A 1 190 ? 13.905 7.309 -17.350 1.00 91.38 190 THR A CA 1
ATOM 1467 C C . THR A 1 190 ? 12.700 8.008 -16.719 1.00 91.38 190 THR A C 1
ATOM 1469 O O . THR A 1 190 ? 12.209 7.573 -15.675 1.00 91.38 190 THR A O 1
ATOM 1472 N N . GLY A 1 191 ? 12.164 9.052 -17.362 1.00 92.81 191 GLY A N 1
ATOM 1473 C CA . GLY A 1 191 ? 10.939 9.716 -16.886 1.00 92.81 191 GLY A CA 1
ATOM 1474 C C . GLY A 1 191 ? 9.758 8.748 -16.717 1.00 92.81 191 GLY A C 1
ATOM 1475 O O . GLY A 1 191 ? 8.984 8.870 -15.771 1.00 92.81 191 GLY A O 1
ATOM 1476 N N . TRP A 1 192 ? 9.673 7.721 -17.569 1.00 93.12 192 TRP A N 1
ATOM 1477 C CA . TRP A 1 192 ? 8.664 6.664 -17.473 1.00 93.12 192 TRP A CA 1
ATOM 1478 C C . TRP A 1 192 ? 8.880 5.737 -16.273 1.00 93.12 192 TRP A C 1
ATOM 1480 O O . TRP A 1 192 ? 7.925 5.400 -15.573 1.00 93.12 192 TRP A O 1
ATOM 1490 N N . SER A 1 193 ? 10.128 5.353 -15.998 1.00 88.44 193 SER A N 1
ATOM 1491 C CA . SER A 1 193 ? 10.475 4.564 -14.809 1.00 88.44 193 SER A CA 1
ATOM 1492 C C . SER A 1 193 ? 10.168 5.333 -13.525 1.00 88.44 193 SER A C 1
ATOM 1494 O O . SER A 1 193 ? 9.589 4.770 -12.601 1.00 88.44 193 SER A O 1
ATOM 1496 N N . PHE A 1 194 ? 10.482 6.632 -13.493 1.00 90.19 194 PHE A N 1
ATOM 1497 C CA . PHE A 1 194 ? 10.149 7.499 -12.364 1.00 90.19 194 PHE A CA 1
ATOM 1498 C C . PHE A 1 194 ? 8.636 7.571 -12.135 1.00 90.19 194 PHE A C 1
ATOM 1500 O O . PHE A 1 194 ? 8.170 7.358 -11.018 1.00 90.19 194 PHE A O 1
ATOM 1507 N N . LEU A 1 195 ? 7.861 7.822 -13.196 1.00 91.38 195 LEU A N 1
ATOM 1508 C CA . LEU A 1 195 ? 6.407 7.917 -13.099 1.00 91.38 195 LEU A CA 1
ATOM 1509 C C . LEU A 1 195 ? 5.769 6.582 -12.692 1.00 91.38 195 LEU A C 1
ATOM 1511 O O . LEU A 1 195 ? 4.860 6.566 -11.868 1.00 91.38 195 LEU A O 1
ATOM 1515 N N . GLY A 1 196 ? 6.273 5.469 -13.232 1.00 89.69 196 GLY A N 1
ATOM 1516 C CA . GLY A 1 196 ? 5.846 4.126 -12.845 1.00 89.69 196 GLY A CA 1
ATOM 1517 C C . GLY A 1 196 ? 6.054 3.877 -11.355 1.00 89.69 196 GLY A C 1
ATOM 1518 O O . GLY A 1 196 ? 5.088 3.575 -10.659 1.00 89.69 196 GLY A O 1
ATOM 1519 N N . ASN A 1 197 ? 7.273 4.107 -10.862 1.00 89.94 197 ASN A N 1
ATOM 1520 C CA . ASN A 1 197 ? 7.609 3.947 -9.446 1.00 89.94 197 ASN A CA 1
ATOM 1521 C C . ASN A 1 197 ? 6.779 4.860 -8.538 1.00 89.94 197 ASN A C 1
ATOM 1523 O O . ASN A 1 197 ? 6.348 4.440 -7.470 1.00 89.94 197 ASN A O 1
ATOM 1527 N N . LEU A 1 198 ? 6.529 6.107 -8.949 1.00 90.12 198 LEU A N 1
ATOM 1528 C CA . LEU A 1 198 ? 5.706 7.031 -8.170 1.00 90.12 198 LEU A CA 1
ATOM 1529 C C . LEU A 1 198 ? 4.293 6.472 -7.948 1.00 90.12 198 LEU A C 1
ATOM 1531 O O . LEU A 1 198 ? 3.797 6.493 -6.821 1.00 90.12 198 LEU A O 1
ATOM 1535 N N . PHE A 1 199 ? 3.650 5.968 -9.005 1.00 92.00 199 PHE A N 1
ATOM 1536 C CA . PHE A 1 199 ? 2.301 5.414 -8.902 1.00 92.00 199 PHE A CA 1
ATOM 1537 C C . PHE A 1 199 ? 2.270 4.076 -8.169 1.00 92.00 199 PHE A C 1
ATOM 1539 O O . PHE A 1 199 ? 1.438 3.912 -7.278 1.00 92.00 199 PHE A O 1
ATOM 1546 N N . SER A 1 200 ? 3.172 3.142 -8.487 1.00 89.69 200 SER A N 1
ATOM 1547 C CA . SER A 1 200 ? 3.206 1.849 -7.795 1.00 89.69 200 SER A CA 1
ATOM 1548 C C . SER A 1 200 ? 3.434 2.032 -6.298 1.00 89.69 200 SER A C 1
ATOM 1550 O O . SER A 1 200 ? 2.674 1.473 -5.511 1.00 89.69 200 SER A O 1
ATOM 1552 N N . ASN A 1 201 ? 4.379 2.895 -5.903 1.00 91.06 201 ASN A N 1
ATOM 1553 C CA . ASN A 1 201 ? 4.654 3.186 -4.495 1.00 91.06 201 ASN A CA 1
ATOM 1554 C C . ASN A 1 201 ? 3.462 3.870 -3.820 1.00 91.06 201 ASN A C 1
ATOM 1556 O O . ASN A 1 201 ? 3.155 3.575 -2.669 1.00 91.06 201 ASN A O 1
ATOM 1560 N N . PHE A 1 202 ? 2.753 4.761 -4.522 1.00 91.94 202 PHE A N 1
ATOM 1561 C CA . PHE A 1 202 ? 1.529 5.361 -3.991 1.00 91.94 202 PHE A CA 1
ATOM 1562 C C . PHE A 1 202 ? 0.461 4.301 -3.688 1.00 91.94 202 PHE A C 1
ATOM 1564 O O . PHE A 1 202 ? -0.141 4.327 -2.613 1.00 91.94 202 PHE A O 1
ATOM 1571 N N . TYR A 1 203 ? 0.227 3.359 -4.605 1.00 94.75 203 TYR A N 1
ATOM 1572 C CA . TYR A 1 203 ? -0.744 2.284 -4.392 1.00 94.75 203 TYR A CA 1
ATOM 1573 C C . TYR A 1 203 ? -0.300 1.303 -3.309 1.00 94.75 203 TYR A C 1
ATOM 1575 O O . TYR A 1 203 ? -1.128 0.876 -2.508 1.00 94.75 203 TYR A O 1
ATOM 1583 N N . GLU A 1 204 ? 0.987 0.977 -3.239 1.00 93.56 204 GLU A N 1
ATOM 1584 C CA . GLU A 1 204 ? 1.544 0.159 -2.164 1.00 93.56 204 GLU A CA 1
ATOM 1585 C C . GLU A 1 204 ? 1.360 0.830 -0.801 1.00 93.56 204 GLU A C 1
ATOM 1587 O O . GLU A 1 204 ? 0.807 0.218 0.110 1.00 93.56 204 GLU A O 1
ATOM 1592 N N . GLU A 1 205 ? 1.706 2.109 -0.660 1.00 91.88 205 GLU A N 1
ATOM 1593 C CA . GLU A 1 205 ? 1.454 2.864 0.571 1.00 91.88 205 GLU A CA 1
ATOM 1594 C C . GLU A 1 205 ? -0.046 2.916 0.899 1.00 91.88 205 GLU A C 1
ATOM 1596 O O . GLU A 1 205 ? -0.445 2.729 2.052 1.00 91.88 205 GLU A O 1
ATOM 1601 N N . TRP A 1 206 ? -0.908 3.076 -0.109 1.00 93.94 206 TRP A N 1
ATOM 1602 C CA . TRP A 1 206 ? -2.357 3.037 0.080 1.00 93.94 206 TRP A CA 1
ATOM 1603 C C . TRP A 1 206 ? -2.853 1.682 0.616 1.00 93.94 206 TRP A C 1
ATOM 1605 O O . TRP A 1 206 ? -3.676 1.636 1.536 1.00 93.94 206 TRP A O 1
ATOM 1615 N N . ILE A 1 207 ? -2.343 0.574 0.073 1.00 95.81 207 ILE A N 1
ATOM 1616 C CA . ILE A 1 207 ? -2.697 -0.788 0.490 1.00 95.81 207 ILE A CA 1
ATOM 1617 C C . ILE A 1 207 ? -2.128 -1.082 1.882 1.00 95.81 207 ILE A C 1
ATOM 1619 O O . ILE A 1 207 ? -2.884 -1.398 2.800 1.00 95.81 207 ILE A O 1
ATOM 1623 N N . TYR A 1 208 ? -0.811 -0.969 2.055 1.00 95.50 208 TYR A N 1
ATOM 1624 C CA . TYR A 1 208 ? -0.111 -1.442 3.247 1.00 95.50 208 TYR A CA 1
ATOM 1625 C C . TYR A 1 208 ? -0.224 -0.478 4.422 1.00 95.50 208 TYR A C 1
ATOM 1627 O O . TYR A 1 208 ? -0.546 -0.913 5.528 1.00 95.50 208 TYR A O 1
ATOM 1635 N N . ARG A 1 209 ? -0.012 0.824 4.207 1.00 92.19 209 ARG A N 1
ATOM 1636 C CA . ARG A 1 209 ? -0.069 1.835 5.278 1.00 92.19 209 ARG A CA 1
ATOM 1637 C C . ARG A 1 209 ? -1.403 2.531 5.426 1.00 92.19 209 ARG A C 1
ATOM 1639 O O . ARG A 1 209 ? -1.691 3.048 6.501 1.00 92.19 209 ARG A O 1
ATOM 1646 N N . GLY A 1 210 ? -2.213 2.534 4.378 1.00 93.56 210 GLY A N 1
ATOM 1647 C CA . GLY A 1 210 ? -3.604 2.943 4.463 1.00 93.56 210 GLY A CA 1
ATOM 1648 C C . GLY A 1 210 ? -4.457 1.820 5.039 1.00 93.56 210 GLY A C 1
ATOM 1649 O O . GLY A 1 210 ? -4.749 1.778 6.236 1.00 93.56 210 GLY A O 1
ATOM 1650 N N . PHE A 1 211 ? -4.872 0.911 4.163 1.00 96.75 211 PHE A N 1
ATOM 1651 C CA . PHE A 1 211 ? -5.911 -0.066 4.466 1.00 96.75 211 PHE A CA 1
ATOM 1652 C C . PHE A 1 211 ? -5.472 -1.141 5.470 1.00 96.75 211 PHE A C 1
ATOM 1654 O O . PHE A 1 211 ? -6.082 -1.269 6.536 1.00 96.75 211 PHE A O 1
ATOM 1661 N N . LEU A 1 212 ? -4.415 -1.899 5.161 1.00 97.38 212 LEU A N 1
ATOM 1662 C CA . LEU A 1 212 ? -3.972 -3.024 5.991 1.00 97.38 212 LEU A CA 1
ATOM 1663 C C . LEU A 1 212 ? -3.511 -2.557 7.372 1.00 97.38 212 LEU A C 1
ATOM 1665 O O . LEU A 1 212 ? -3.829 -3.197 8.374 1.00 97.38 212 LEU A O 1
ATOM 1669 N N . PHE A 1 213 ? -2.840 -1.408 7.454 1.00 96.00 213 PHE A N 1
ATOM 1670 C CA . PHE A 1 213 ? -2.446 -0.821 8.733 1.00 96.00 213 PHE A CA 1
ATOM 1671 C C . PHE A 1 213 ? -3.660 -0.421 9.571 1.00 96.00 213 PHE A C 1
ATOM 1673 O O . PHE A 1 213 ? -3.718 -0.759 10.753 1.00 96.00 213 PHE A O 1
ATOM 1680 N N . ALA A 1 214 ? -4.666 0.234 8.982 1.00 94.62 214 ALA A N 1
ATOM 1681 C CA . ALA A 1 214 ? -5.889 0.580 9.702 1.00 94.62 214 ALA A CA 1
ATOM 1682 C C . ALA A 1 214 ? -6.613 -0.676 10.226 1.00 94.62 214 ALA A C 1
ATOM 1684 O O . ALA A 1 214 ? -7.052 -0.698 11.379 1.00 94.62 214 ALA A O 1
ATOM 1685 N N . VAL A 1 215 ? -6.687 -1.747 9.426 1.00 96.94 215 VAL A N 1
ATOM 1686 C CA . VAL A 1 215 ? -7.216 -3.049 9.869 1.00 96.94 215 VAL A CA 1
ATOM 1687 C C . VAL A 1 215 ? -6.387 -3.602 11.030 1.00 96.94 215 VAL A C 1
ATOM 1689 O O . VAL A 1 215 ? -6.942 -3.958 12.073 1.00 96.94 215 VAL A O 1
ATOM 1692 N N . ALA A 1 216 ? -5.061 -3.620 10.899 1.00 96.94 216 ALA A N 1
ATOM 1693 C CA . ALA A 1 216 ? -4.164 -4.158 11.912 1.00 96.94 216 ALA A CA 1
ATOM 1694 C C . ALA A 1 216 ? -4.227 -3.365 13.230 1.00 96.94 216 ALA A C 1
ATOM 1696 O O . ALA A 1 216 ? -4.210 -3.974 14.301 1.00 96.94 216 ALA A O 1
ATOM 1697 N N . VAL A 1 217 ? -4.406 -2.038 13.191 1.00 94.94 217 VAL A N 1
ATOM 1698 C CA . VAL A 1 217 ? -4.659 -1.215 14.391 1.00 94.94 217 VAL A CA 1
ATOM 1699 C C . VAL A 1 217 ? -5.949 -1.654 15.080 1.00 94.94 217 VAL A C 1
ATOM 1701 O O . VAL A 1 217 ? -5.973 -1.791 16.304 1.00 94.94 217 VAL A O 1
ATOM 1704 N N . ARG A 1 218 ? -7.025 -1.919 14.329 1.00 94.50 218 ARG A N 1
ATOM 1705 C CA . ARG A 1 218 ? -8.297 -2.377 14.916 1.00 94.50 218 ARG A CA 1
ATOM 1706 C C . ARG A 1 218 ? -8.200 -3.774 15.517 1.00 94.50 218 ARG A C 1
ATOM 1708 O O . ARG A 1 218 ? -8.754 -4.012 16.591 1.00 94.50 218 ARG A O 1
ATOM 1715 N N . VAL A 1 219 ? -7.468 -4.673 14.867 1.00 96.44 219 VAL A N 1
ATOM 1716 C CA . VAL A 1 219 ? -7.293 -6.060 15.316 1.00 96.44 219 VAL A CA 1
ATOM 1717 C C . VAL A 1 219 ? -6.388 -6.144 16.544 1.00 96.44 219 VAL A C 1
ATOM 1719 O O . VAL A 1 219 ? -6.737 -6.809 17.518 1.00 96.44 219 VAL A O 1
ATOM 1722 N N . THR A 1 220 ? -5.254 -5.447 16.531 1.00 96.12 220 THR A N 1
ATOM 1723 C CA . THR A 1 220 ? -4.257 -5.509 17.613 1.00 96.12 220 THR A CA 1
ATOM 1724 C C . THR A 1 220 ? -4.528 -4.521 18.741 1.00 96.12 220 THR A C 1
ATOM 1726 O O . THR A 1 220 ? -4.003 -4.684 19.839 1.00 96.12 220 THR A O 1
ATOM 1729 N N . SER A 1 221 ? -5.333 -3.485 18.488 1.00 94.25 221 SER A N 1
ATOM 1730 C CA . SER A 1 221 ? -5.472 -2.324 19.374 1.00 94.25 221 SER A CA 1
ATOM 1731 C C . SER A 1 221 ? -4.126 -1.637 19.678 1.00 94.25 221 SER A C 1
ATOM 1733 O O . SER A 1 221 ? -3.977 -1.005 20.720 1.00 94.25 221 SER A O 1
ATOM 1735 N N . SER A 1 222 ? -3.143 -1.749 18.774 1.00 92.50 222 SER A N 1
ATOM 1736 C CA . SER A 1 222 ? -1.792 -1.200 18.929 1.00 92.50 222 SER A CA 1
ATOM 1737 C C . SER A 1 222 ? -1.249 -0.678 17.600 1.00 92.50 222 SER A C 1
ATOM 1739 O O . SER A 1 222 ? -1.237 -1.391 16.599 1.00 92.50 222 SER A O 1
ATOM 1741 N N . ARG A 1 223 ? -0.735 0.558 17.588 1.00 92.06 223 ARG A N 1
ATOM 1742 C CA . ARG A 1 223 ? -0.063 1.117 16.400 1.00 92.06 223 ARG A CA 1
ATOM 1743 C C . ARG A 1 223 ? 1.247 0.407 16.092 1.00 92.06 223 ARG A C 1
ATOM 1745 O O . ARG A 1 223 ? 1.544 0.156 14.932 1.00 92.06 223 ARG A O 1
ATOM 1752 N N . LEU A 1 224 ? 2.007 0.059 17.130 1.00 92.88 224 LEU A N 1
ATOM 1753 C CA . LEU A 1 224 ? 3.259 -0.672 16.972 1.00 92.88 224 LEU A CA 1
ATOM 1754 C C . LEU A 1 224 ? 2.997 -2.088 16.450 1.00 92.88 224 LEU A C 1
ATOM 1756 O O . LEU A 1 224 ? 3.653 -2.521 15.511 1.00 92.88 224 LEU A O 1
ATOM 1760 N N . GLY A 1 225 ? 1.994 -2.775 17.012 1.00 94.75 225 GLY A N 1
ATOM 1761 C CA . GLY A 1 225 ? 1.579 -4.095 16.530 1.00 94.75 225 GLY A CA 1
ATOM 1762 C C . GLY A 1 225 ? 1.146 -4.052 15.064 1.00 94.75 225 GLY A C 1
ATOM 1763 O O . GLY A 1 225 ? 1.565 -4.893 14.275 1.00 94.75 225 GLY A O 1
ATOM 1764 N N . ALA A 1 226 ? 0.380 -3.027 14.681 1.00 95.12 226 ALA A N 1
ATOM 1765 C CA . ALA A 1 226 ? 0.014 -2.795 13.291 1.00 95.12 226 ALA A CA 1
ATOM 1766 C C . ALA A 1 226 ? 1.231 -2.560 12.387 1.00 95.12 226 ALA A C 1
ATOM 1768 O O . ALA A 1 226 ? 1.326 -3.209 11.351 1.00 95.12 226 ALA A O 1
ATOM 1769 N N . ALA A 1 227 ? 2.173 -1.704 12.802 1.00 94.44 227 ALA A N 1
ATOM 1770 C CA . ALA A 1 227 ? 3.384 -1.402 12.039 1.00 94.44 227 ALA A CA 1
ATOM 1771 C C . ALA A 1 227 ? 4.213 -2.661 11.771 1.00 94.44 227 ALA A C 1
ATOM 1773 O O . ALA A 1 227 ? 4.562 -2.921 10.624 1.00 94.44 227 ALA A O 1
ATOM 1774 N N . VAL A 1 228 ? 4.455 -3.475 12.805 1.00 95.94 228 VAL A N 1
ATOM 1775 C CA . VAL A 1 228 ? 5.191 -4.742 12.684 1.00 95.94 228 VAL A CA 1
ATOM 1776 C C . VAL A 1 228 ? 4.499 -5.684 11.701 1.00 95.94 228 VAL A C 1
ATOM 1778 O O . VAL A 1 228 ? 5.151 -6.200 10.797 1.00 95.94 228 VAL A O 1
ATOM 1781 N N . ILE A 1 229 ? 3.182 -5.879 11.832 1.00 96.69 229 ILE A N 1
ATOM 1782 C CA . ILE A 1 229 ? 2.426 -6.779 10.949 1.00 96.69 229 ILE A CA 1
ATOM 1783 C C . ILE A 1 229 ? 2.489 -6.296 9.499 1.00 96.69 229 ILE A C 1
ATOM 1785 O O . ILE A 1 229 ? 2.811 -7.079 8.610 1.00 96.69 229 ILE A O 1
ATOM 1789 N N . THR A 1 230 ? 2.214 -5.018 9.235 1.00 96.12 230 THR A N 1
ATOM 1790 C CA . THR A 1 230 ? 2.191 -4.512 7.857 1.00 96.12 230 THR A CA 1
ATOM 1791 C C . THR A 1 230 ? 3.572 -4.451 7.225 1.00 96.12 230 THR A C 1
ATOM 1793 O O . THR A 1 230 ? 3.691 -4.734 6.039 1.00 96.12 230 THR A O 1
ATOM 1796 N N . SER A 1 231 ? 4.616 -4.145 8.00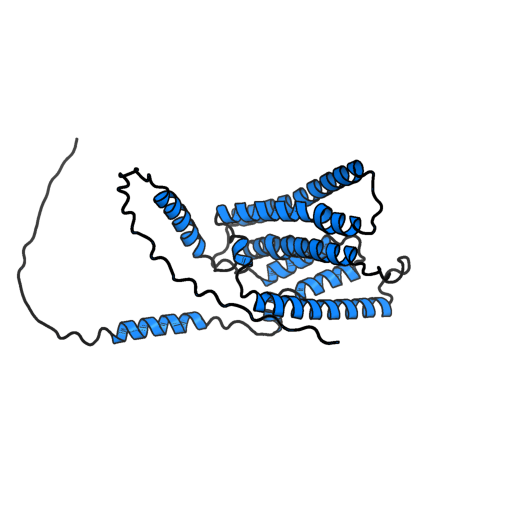1 1.00 96.12 231 SER A N 1
ATOM 1797 C CA . SER A 1 231 ? 6.003 -4.219 7.533 1.00 96.12 231 SER A CA 1
ATOM 1798 C C . SER A 1 231 ? 6.405 -5.650 7.194 1.00 96.12 231 SER A C 1
ATOM 1800 O O . SER A 1 231 ? 7.057 -5.880 6.178 1.00 96.12 231 SER A O 1
ATOM 1802 N N . ALA A 1 232 ? 5.992 -6.627 8.008 1.00 97.19 232 ALA A N 1
ATOM 1803 C CA . ALA A 1 232 ? 6.254 -8.037 7.739 1.00 97.19 232 ALA A CA 1
ATOM 1804 C C . ALA A 1 232 ? 5.525 -8.512 6.477 1.00 97.19 232 ALA A C 1
ATOM 1806 O O . ALA A 1 232 ? 6.138 -9.162 5.636 1.00 97.19 232 ALA A O 1
ATOM 1807 N N . LEU A 1 233 ? 4.251 -8.139 6.307 1.00 96.81 233 LEU A N 1
ATOM 1808 C CA . LEU A 1 233 ? 3.485 -8.431 5.092 1.00 96.81 233 LEU A CA 1
ATOM 1809 C C . LEU A 1 233 ? 4.132 -7.795 3.858 1.00 96.81 233 LEU A C 1
ATOM 1811 O O . LEU A 1 233 ? 4.326 -8.478 2.856 1.00 96.81 233 LEU A O 1
ATOM 1815 N N . PHE A 1 234 ? 4.535 -6.526 3.947 1.00 96.06 234 PHE A N 1
ATOM 1816 C CA . PHE A 1 234 ? 5.218 -5.842 2.853 1.00 96.06 234 PHE A CA 1
ATOM 1817 C C . PHE A 1 234 ? 6.527 -6.548 2.481 1.00 96.06 234 PHE A C 1
ATOM 1819 O O . PHE A 1 234 ? 6.746 -6.877 1.322 1.00 96.06 234 PHE A O 1
ATOM 1826 N N . ALA A 1 235 ? 7.374 -6.896 3.450 1.00 96.50 235 ALA A N 1
ATOM 1827 C CA . ALA A 1 235 ? 8.589 -7.671 3.191 1.00 96.50 235 ALA A CA 1
ATOM 1828 C C . ALA A 1 235 ? 8.311 -9.096 2.665 1.00 96.50 235 ALA A C 1
ATOM 1830 O O . ALA A 1 235 ? 9.134 -9.674 1.946 1.00 96.50 235 ALA A O 1
ATOM 1831 N N . ALA A 1 236 ? 7.171 -9.692 3.028 1.00 95.94 236 ALA A N 1
ATOM 1832 C CA . ALA A 1 236 ? 6.797 -11.038 2.614 1.00 95.94 236 ALA A CA 1
ATOM 1833 C C . ALA A 1 236 ? 6.432 -11.121 1.130 1.00 95.94 236 ALA A C 1
ATOM 1835 O O . ALA A 1 236 ? 6.846 -12.077 0.477 1.00 95.94 236 ALA A O 1
ATOM 1836 N N . VAL A 1 237 ? 5.733 -10.118 0.591 1.00 94.81 237 VAL A N 1
ATOM 1837 C CA . VAL A 1 237 ? 5.345 -10.111 -0.831 1.00 94.81 237 VAL A CA 1
ATOM 1838 C C . VAL A 1 237 ? 6.516 -9.884 -1.779 1.00 94.81 237 VAL A C 1
ATOM 1840 O O . VAL A 1 237 ? 6.425 -10.196 -2.960 1.00 94.81 237 VAL A O 1
ATOM 1843 N N . HIS A 1 238 ? 7.642 -9.402 -1.258 1.00 93.44 238 HIS A N 1
ATOM 1844 C CA . HIS A 1 238 ? 8.872 -9.210 -2.013 1.00 93.44 238 HIS A CA 1
ATOM 1845 C C . HIS A 1 238 ? 9.710 -10.499 -2.092 1.00 93.44 238 HIS A C 1
ATOM 1847 O O . HIS A 1 238 ? 10.923 -10.501 -1.856 1.00 93.44 238 HIS A O 1
ATOM 1853 N N . SER A 1 239 ? 9.067 -11.626 -2.406 1.00 93.50 239 SER A N 1
ATOM 1854 C CA . SER A 1 239 ? 9.704 -12.948 -2.466 1.00 93.50 239 SER A CA 1
ATOM 1855 C C . SER A 1 239 ? 10.753 -13.075 -3.577 1.00 93.50 239 SER A C 1
ATOM 1857 O O . SER A 1 239 ? 11.574 -13.987 -3.534 1.00 93.50 239 SER A O 1
ATOM 1859 N N . GLN A 1 240 ? 10.773 -12.154 -4.547 1.00 89.12 240 GLN A N 1
ATOM 1860 C CA . GLN A 1 240 ? 11.816 -12.063 -5.572 1.00 89.12 240 GLN A CA 1
ATOM 1861 C C . GLN A 1 240 ? 13.195 -11.688 -5.000 1.00 89.12 240 GLN A C 1
ATOM 1863 O O . GLN A 1 240 ? 14.228 -11.942 -5.631 1.00 89.12 240 GLN A O 1
ATOM 1868 N N . TYR A 1 241 ? 13.237 -11.091 -3.808 1.00 88.19 241 TYR A N 1
ATOM 1869 C CA . TYR A 1 241 ? 14.470 -10.658 -3.164 1.00 88.19 241 TYR A CA 1
ATOM 1870 C C . TYR A 1 241 ? 15.033 -11.707 -2.205 1.00 88.19 241 TYR A C 1
ATOM 1872 O O . TYR A 1 241 ? 14.306 -12.484 -1.585 1.00 88.19 241 TYR A O 1
ATOM 1880 N N . ALA A 1 242 ? 16.360 -11.702 -2.062 1.00 88.50 242 ALA A N 1
ATOM 1881 C CA . ALA A 1 242 ? 17.044 -12.516 -1.065 1.00 88.50 242 ALA A CA 1
ATOM 1882 C C . ALA A 1 242 ? 16.601 -12.130 0.357 1.00 88.50 242 ALA A C 1
ATOM 1884 O O . ALA A 1 242 ? 16.173 -11.000 0.608 1.00 88.50 242 ALA A O 1
ATOM 1885 N N . TRP A 1 243 ? 16.749 -13.062 1.301 1.00 90.94 243 TRP A N 1
ATOM 1886 C CA . TRP A 1 243 ? 16.327 -12.874 2.692 1.00 90.94 243 TRP A CA 1
ATOM 1887 C C . TRP A 1 243 ? 16.873 -11.586 3.327 1.00 90.94 243 TRP A C 1
ATOM 1889 O O . TRP A 1 243 ? 16.100 -10.834 3.914 1.00 90.94 243 TRP A O 1
ATOM 1899 N N . ALA A 1 244 ? 18.166 -11.289 3.157 1.00 89.94 244 ALA A N 1
ATOM 1900 C CA . ALA A 1 244 ? 18.785 -10.086 3.721 1.00 89.94 244 ALA A CA 1
ATOM 1901 C C . ALA A 1 244 ? 18.106 -8.792 3.237 1.00 89.94 244 ALA A C 1
ATOM 1903 O O . ALA A 1 244 ? 17.844 -7.890 4.029 1.00 89.94 244 ALA A O 1
ATOM 1904 N N . LEU A 1 245 ? 17.741 -8.728 1.953 1.00 89.56 245 LEU A N 1
ATOM 1905 C CA . LEU A 1 245 ? 17.040 -7.578 1.387 1.00 89.56 245 LEU A CA 1
ATOM 1906 C C . LEU A 1 245 ? 15.585 -7.504 1.872 1.00 89.56 245 LEU A C 1
ATOM 1908 O O . LEU A 1 245 ? 15.089 -6.419 2.152 1.00 89.56 245 LEU A O 1
ATOM 1912 N N . ARG A 1 246 ? 14.907 -8.643 2.057 1.00 93.50 246 ARG A N 1
ATOM 1913 C CA . ARG A 1 246 ? 13.567 -8.677 2.674 1.00 93.50 246 ARG A CA 1
ATOM 1914 C C . ARG A 1 246 ? 13.601 -8.200 4.128 1.00 93.50 246 ARG A C 1
ATOM 1916 O O . ARG A 1 246 ? 12.717 -7.455 4.541 1.00 93.50 246 ARG A O 1
ATOM 1923 N N . ALA A 1 247 ? 14.632 -8.572 4.884 1.00 94.12 247 ALA A N 1
ATOM 1924 C CA . ALA A 1 247 ? 14.844 -8.078 6.241 1.00 94.12 247 ALA A CA 1
ATOM 1925 C C . ALA A 1 247 ? 15.101 -6.561 6.253 1.00 94.12 247 ALA A C 1
ATOM 1927 O O . ALA A 1 247 ? 14.524 -5.850 7.075 1.00 94.12 247 ALA A O 1
ATOM 1928 N N . LEU A 1 248 ? 15.890 -6.048 5.302 1.00 92.19 248 LEU A N 1
ATOM 1929 C CA . LEU A 1 248 ? 16.083 -4.608 5.129 1.00 92.19 248 LEU A CA 1
ATOM 1930 C C . LEU A 1 248 ? 14.763 -3.894 4.802 1.00 92.19 248 LEU A C 1
ATOM 1932 O O . LEU A 1 248 ? 14.440 -2.910 5.456 1.00 92.19 248 LEU A O 1
ATOM 1936 N N . ILE A 1 249 ? 13.955 -4.421 3.877 1.00 93.44 249 ILE A N 1
ATOM 1937 C CA . ILE A 1 249 ? 12.623 -3.880 3.552 1.00 93.44 249 ILE A CA 1
ATOM 1938 C C . ILE A 1 249 ? 11.722 -3.852 4.794 1.00 93.44 249 ILE A C 1
ATOM 1940 O O . ILE A 1 249 ? 11.036 -2.858 5.047 1.00 93.44 249 ILE A O 1
ATOM 1944 N N . PHE A 1 250 ? 11.735 -4.914 5.605 1.00 95.62 250 PHE A N 1
ATOM 1945 C CA . PHE A 1 250 ? 11.002 -4.949 6.870 1.00 95.62 250 PHE A CA 1
ATOM 1946 C C . PHE A 1 250 ? 11.442 -3.818 7.808 1.00 95.62 250 PHE A C 1
ATOM 1948 O O . PHE A 1 250 ? 10.595 -3.081 8.307 1.00 95.62 250 PHE A O 1
ATOM 1955 N N . VAL A 1 251 ? 12.749 -3.647 8.027 1.00 93.81 251 VAL A N 1
ATOM 1956 C CA . VAL A 1 251 ? 13.289 -2.610 8.923 1.00 93.81 251 VAL A CA 1
ATOM 1957 C C . VAL A 1 251 ? 13.019 -1.207 8.378 1.00 93.81 251 VAL A C 1
ATOM 1959 O O . VAL A 1 251 ? 12.526 -0.356 9.115 1.00 93.81 251 VAL A O 1
ATOM 1962 N N . SER A 1 252 ? 13.277 -0.980 7.091 1.00 91.38 252 SER A N 1
ATOM 1963 C CA . SER A 1 252 ? 13.032 0.284 6.391 1.00 91.38 252 SER A CA 1
ATOM 1964 C C . SER A 1 252 ? 11.578 0.719 6.530 1.00 91.38 252 SER A C 1
ATOM 1966 O O . SER A 1 252 ? 11.274 1.810 7.020 1.00 91.38 252 SER A O 1
ATOM 1968 N N . THR A 1 253 ? 10.646 -0.186 6.222 1.00 91.44 253 THR A N 1
ATOM 1969 C CA . THR A 1 253 ? 9.224 0.102 6.400 1.00 91.44 253 THR A CA 1
ATOM 1970 C C . THR A 1 253 ? 8.843 0.239 7.872 1.00 91.44 253 THR A C 1
ATOM 1972 O O . THR A 1 253 ? 8.003 1.072 8.215 1.00 91.44 253 THR A O 1
ATOM 1975 N N . LEU A 1 254 ? 9.438 -0.517 8.786 1.00 92.12 254 LEU A N 1
ATOM 1976 C CA . LEU A 1 254 ? 9.125 -0.345 10.198 1.00 92.12 254 LEU A CA 1
ATOM 1977 C C . LEU A 1 254 ? 9.534 1.059 10.671 1.00 92.12 254 LEU A C 1
ATOM 1979 O O . LEU A 1 254 ? 8.746 1.718 11.342 1.00 92.12 254 LEU A O 1
ATOM 1983 N N . LEU A 1 255 ? 10.703 1.558 10.264 1.00 87.88 255 LEU A N 1
ATOM 1984 C CA . LEU A 1 255 ? 11.232 2.873 10.647 1.00 87.88 255 LEU A CA 1
ATOM 1985 C C . LEU A 1 255 ? 10.564 4.046 9.916 1.00 87.88 255 LEU A C 1
ATOM 1987 O O . LEU A 1 255 ? 10.359 5.100 10.514 1.00 87.88 255 LEU A O 1
ATOM 1991 N N . GLY A 1 256 ? 10.172 3.859 8.654 1.00 81.50 256 GLY A N 1
ATOM 1992 C CA . GLY A 1 256 ? 9.489 4.872 7.842 1.00 81.50 256 GLY A CA 1
ATOM 1993 C C . GLY A 1 256 ? 8.053 5.180 8.282 1.00 81.50 256 GLY A C 1
ATOM 1994 O O . GLY A 1 256 ? 7.414 6.080 7.740 1.00 81.50 256 GLY A O 1
ATOM 1995 N N . GLY A 1 257 ? 7.516 4.457 9.268 1.00 77.62 257 GLY A N 1
ATOM 1996 C CA . GLY A 1 257 ? 6.244 4.807 9.888 1.00 77.62 257 GLY A CA 1
ATOM 1997 C C . GLY A 1 257 ? 6.377 6.087 10.730 1.00 77.62 257 GLY A C 1
ATOM 1998 O O . GLY A 1 257 ? 7.204 6.129 11.640 1.00 77.62 257 GLY A O 1
ATOM 1999 N N . PRO A 1 258 ? 5.541 7.125 10.530 1.00 67.81 258 PRO A N 1
ATOM 2000 C CA . PRO A 1 258 ? 5.589 8.329 11.367 1.00 67.81 258 PRO A CA 1
ATOM 2001 C C . PRO A 1 258 ? 5.330 8.016 12.848 1.00 67.81 258 PRO A C 1
ATOM 2003 O O . PRO A 1 258 ? 5.818 8.712 13.730 1.00 67.81 258 PRO A O 1
ATOM 2006 N N . GLU A 1 259 ? 4.592 6.945 13.129 1.00 67.56 259 GLU A N 1
ATOM 2007 C CA . GLU A 1 259 ? 4.315 6.462 14.482 1.00 67.56 259 GLU A CA 1
ATOM 2008 C C . GLU A 1 259 ? 5.554 5.860 15.153 1.00 67.56 259 GLU A C 1
ATOM 2010 O O . GLU A 1 259 ? 5.794 6.097 16.333 1.00 67.56 259 GLU A O 1
ATOM 2015 N N . THR A 1 260 ? 6.375 5.132 14.398 1.00 59.97 260 THR A N 1
ATOM 2016 C CA . THR A 1 260 ? 7.662 4.601 14.852 1.00 59.97 260 THR A CA 1
ATOM 2017 C C . THR A 1 260 ? 8.676 5.722 15.007 1.00 59.97 260 THR A C 1
ATOM 2019 O O . THR A 1 260 ? 9.348 5.772 16.028 1.00 59.97 260 THR A O 1
ATOM 2022 N N . ALA A 1 261 ? 8.715 6.685 14.083 1.00 58.78 261 ALA A N 1
ATOM 2023 C CA . ALA A 1 261 ? 9.543 7.880 14.224 1.00 58.78 261 ALA A CA 1
ATOM 2024 C C . ALA A 1 261 ? 9.177 8.691 15.483 1.00 58.78 261 ALA A C 1
ATOM 2026 O O . ALA A 1 261 ? 10.062 9.129 16.212 1.00 58.78 261 ALA A O 1
ATOM 2027 N N . LEU A 1 262 ? 7.883 8.844 15.792 1.00 57.16 262 LEU A N 1
ATOM 2028 C CA . LEU A 1 262 ? 7.418 9.528 17.005 1.00 57.16 262 LEU A CA 1
ATOM 2029 C C . LEU A 1 262 ? 7.677 8.722 18.287 1.00 57.16 262 LEU A C 1
ATOM 2031 O O . LEU A 1 262 ? 8.024 9.313 19.311 1.00 57.16 262 LEU A O 1
ATOM 2035 N N . ALA A 1 263 ? 7.528 7.395 18.240 1.00 53.59 263 ALA A N 1
ATOM 2036 C CA . ALA A 1 263 ? 7.815 6.509 19.366 1.00 53.59 263 ALA A CA 1
ATOM 2037 C C . ALA A 1 263 ? 9.320 6.442 19.679 1.00 53.59 263 ALA A C 1
ATOM 2039 O O . ALA A 1 263 ? 9.704 6.537 20.841 1.00 53.59 263 ALA A O 1
ATOM 2040 N N . VAL A 1 264 ? 10.167 6.341 18.649 1.00 50.41 264 VAL A N 1
ATOM 2041 C CA . VAL A 1 264 ? 11.636 6.317 18.765 1.00 50.41 264 VAL A CA 1
ATOM 2042 C C . VAL A 1 264 ? 12.179 7.680 19.187 1.00 50.41 264 VAL A C 1
ATOM 2044 O O . VAL A 1 264 ? 13.077 7.743 20.019 1.00 50.41 264 VAL A O 1
ATOM 2047 N N . ALA A 1 265 ? 11.605 8.782 18.696 1.00 49.97 265 ALA A N 1
ATOM 2048 C CA . ALA A 1 265 ? 12.020 10.125 19.097 1.00 49.97 265 ALA A CA 1
ATOM 2049 C C . ALA A 1 265 ? 11.629 10.491 20.543 1.00 49.97 265 ALA A C 1
ATOM 2051 O O . ALA A 1 265 ? 11.904 11.608 20.978 1.00 49.97 265 ALA A O 1
ATOM 2052 N N . GLY A 1 266 ? 10.936 9.614 21.283 1.00 39.19 266 GLY A N 1
ATOM 2053 C CA . GLY A 1 266 ? 10.481 9.905 22.646 1.00 39.19 266 GLY A CA 1
ATOM 2054 C C . GLY A 1 266 ? 9.480 11.065 22.721 1.00 39.19 266 GLY A C 1
ATOM 2055 O O . GLY A 1 266 ? 9.111 11.498 23.813 1.00 39.19 266 GLY A O 1
ATOM 2056 N N . VAL A 1 267 ? 8.988 11.555 21.574 1.00 47.38 267 VAL A N 1
ATOM 2057 C CA . VAL A 1 267 ? 7.966 12.603 21.479 1.00 47.38 267 VAL A CA 1
ATOM 2058 C C . VAL A 1 267 ? 6.606 11.941 21.678 1.00 47.38 267 VAL A C 1
ATOM 2060 O O . VAL A 1 267 ? 5.707 11.992 20.837 1.00 47.38 267 VAL A O 1
ATOM 2063 N N . GLY A 1 268 ? 6.440 11.288 22.826 1.00 43.19 268 GLY A N 1
ATOM 2064 C CA . GLY A 1 268 ? 5.127 10.940 23.319 1.00 43.19 268 GLY A CA 1
ATOM 2065 C C . GLY A 1 268 ? 4.338 12.237 23.402 1.00 43.19 268 GLY A C 1
ATOM 2066 O O . GLY A 1 268 ? 4.656 13.113 24.206 1.00 43.19 268 GLY A O 1
ATOM 2067 N N . ARG A 1 269 ? 3.313 12.390 22.555 1.00 48.22 269 ARG A N 1
ATOM 2068 C CA . ARG A 1 269 ? 2.253 13.372 22.796 1.00 48.22 269 ARG A CA 1
ATOM 2069 C C . ARG A 1 269 ? 1.781 13.113 24.220 1.00 48.22 269 ARG A C 1
ATOM 2071 O O . ARG A 1 269 ? 1.060 12.145 24.453 1.00 48.22 269 ARG A O 1
ATOM 2078 N N . ALA A 1 270 ? 2.233 13.937 25.164 1.00 39.03 270 ALA A N 1
ATOM 2079 C CA . ALA A 1 270 ? 1.842 13.816 26.553 1.00 39.03 270 ALA A CA 1
ATOM 2080 C C . ALA A 1 270 ? 0.306 13.710 26.583 1.00 39.03 270 ALA A C 1
ATOM 2082 O O . ALA A 1 270 ? -0.358 14.591 26.019 1.00 39.03 270 ALA A O 1
ATOM 2083 N N . PRO A 1 271 ? -0.293 12.680 27.206 1.00 44.12 271 PRO A N 1
ATOM 2084 C CA . PRO A 1 271 ? -1.748 12.472 27.206 1.00 44.12 271 PRO A CA 1
ATOM 2085 C C . PRO A 1 271 ? -2.565 13.598 27.886 1.00 44.12 271 PRO A C 1
ATOM 2087 O O . PRO A 1 271 ? -3.760 13.453 28.133 1.00 44.12 271 PRO A O 1
ATOM 2090 N N . GLY A 1 272 ? -1.948 14.730 28.239 1.00 42.78 272 GLY A N 1
ATOM 2091 C CA . GLY A 1 272 ? -2.449 15.691 29.220 1.00 42.78 272 GLY A CA 1
ATOM 2092 C C . GLY A 1 272 ? -3.211 16.911 28.692 1.00 42.78 272 GLY A C 1
ATOM 2093 O O . GLY A 1 272 ? -3.892 17.573 29.475 1.00 42.78 272 GLY A O 1
ATOM 2094 N N . GLY A 1 273 ? -3.175 17.234 27.395 1.00 43.31 273 GLY A N 1
ATOM 2095 C CA . GLY A 1 273 ? -3.738 18.509 26.905 1.00 43.31 273 GLY A CA 1
ATOM 2096 C C . GLY A 1 273 ? -5.271 18.631 26.998 1.00 43.31 273 GLY A C 1
ATOM 2097 O O . GLY A 1 273 ? -5.816 19.732 27.112 1.00 43.31 273 GLY A O 1
ATOM 2098 N N . GLY A 1 274 ? -5.989 17.502 26.990 1.00 48.38 274 GLY A N 1
ATOM 2099 C CA . GLY A 1 274 ? -7.457 17.473 27.007 1.00 48.38 274 GLY A CA 1
ATOM 2100 C C . GLY A 1 274 ? -8.083 17.765 28.377 1.00 48.38 274 GLY A C 1
ATOM 2101 O O . GLY A 1 274 ? -9.169 18.349 28.446 1.00 48.38 274 GLY A O 1
ATOM 2102 N N . ARG A 1 275 ? -7.397 17.429 29.481 1.00 53.41 275 ARG A N 1
ATOM 2103 C CA . ARG A 1 275 ? -7.902 17.709 30.840 1.00 53.41 275 ARG A CA 1
ATOM 2104 C C . ARG A 1 275 ? -7.770 19.186 31.203 1.00 53.41 275 ARG A C 1
ATOM 2106 O O . ARG A 1 275 ? -8.703 19.736 31.784 1.00 53.41 275 ARG A O 1
ATOM 2113 N N . ALA A 1 276 ? -6.701 19.859 30.771 1.00 54.16 276 ALA A N 1
ATOM 2114 C CA . ALA A 1 276 ? -6.501 21.282 31.052 1.00 54.16 276 ALA A CA 1
ATOM 2115 C C . ALA A 1 276 ? -7.578 22.172 30.397 1.00 54.16 276 ALA A C 1
ATOM 2117 O O . ALA A 1 276 ? -8.073 23.111 31.021 1.00 54.16 276 ALA A O 1
ATOM 2118 N N . ARG A 1 277 ? -8.031 21.848 29.174 1.00 55.09 277 ARG A N 1
ATOM 2119 C CA . ARG A 1 277 ? -9.075 22.628 28.478 1.00 55.09 277 ARG A CA 1
ATOM 2120 C C . ARG A 1 277 ? -10.482 22.380 29.041 1.00 55.09 277 ARG A C 1
ATOM 2122 O O . ARG A 1 277 ? -11.257 23.329 29.165 1.00 55.09 277 ARG A O 1
ATOM 2129 N N . ARG A 1 278 ? -10.794 21.144 29.465 1.00 55.69 278 ARG A N 1
ATOM 2130 C CA . ARG A 1 278 ? -12.048 20.826 30.184 1.00 55.69 278 ARG A CA 1
ATOM 2131 C C . ARG A 1 278 ? -12.084 21.446 31.584 1.00 55.69 278 ARG A C 1
ATOM 2133 O O . ARG A 1 278 ? -13.119 21.983 31.967 1.00 55.69 278 ARG A O 1
ATOM 2140 N N . GLN A 1 279 ? -10.966 21.461 32.315 1.00 58.66 279 GLN A N 1
ATOM 2141 C CA . GLN A 1 279 ? -10.891 22.150 33.608 1.00 58.66 279 GLN A CA 1
ATOM 2142 C C . GLN A 1 279 ? -11.015 23.674 33.459 1.00 58.66 279 GLN A C 1
ATOM 2144 O O . GLN A 1 279 ? -11.709 24.289 34.264 1.00 58.66 279 GLN A O 1
ATOM 2149 N N . ARG A 1 280 ? -10.457 24.291 32.403 1.00 57.78 280 ARG A N 1
ATOM 2150 C CA . ARG A 1 280 ? -10.625 25.736 32.142 1.00 57.78 280 ARG A CA 1
ATOM 2151 C C . ARG A 1 280 ? -12.083 26.113 31.850 1.00 57.78 280 ARG A C 1
ATOM 2153 O O . ARG A 1 280 ? -12.572 27.098 32.391 1.00 57.78 280 ARG A O 1
ATOM 2160 N N . LEU A 1 281 ? -12.806 25.297 31.077 1.00 57.81 281 LEU A N 1
ATOM 2161 C CA . LEU A 1 281 ? -14.239 25.503 30.804 1.00 57.81 281 LEU A CA 1
ATOM 2162 C C . LEU A 1 281 ? -15.126 25.280 32.041 1.00 57.81 281 LEU A C 1
ATOM 2164 O O . LEU A 1 281 ? -16.093 26.016 32.243 1.00 57.81 281 LEU A O 1
ATOM 2168 N N . LEU A 1 282 ? -14.781 24.320 32.905 1.00 59.88 282 LEU A N 1
ATOM 2169 C CA . LEU A 1 282 ? -15.478 24.120 34.180 1.00 59.88 282 LEU A CA 1
ATOM 2170 C C . LEU A 1 282 ? -15.171 25.235 35.196 1.00 59.88 282 LEU A C 1
ATOM 2172 O O . LEU A 1 282 ? -16.061 25.617 35.957 1.00 59.88 282 LEU A O 1
ATOM 2176 N N . ARG A 1 283 ? -13.967 25.827 35.173 1.00 58.50 283 ARG A N 1
ATOM 2177 C CA . ARG A 1 283 ? -13.618 26.991 36.011 1.00 58.50 283 ARG A CA 1
ATOM 2178 C C . ARG A 1 283 ? -14.375 28.254 35.588 1.00 58.50 283 ARG A C 1
ATOM 2180 O O . ARG A 1 283 ? -14.890 28.955 36.452 1.00 58.50 283 ARG A O 1
ATOM 2187 N N . VAL A 1 284 ? -14.541 28.493 34.283 1.00 60.09 284 VAL A N 1
ATOM 2188 C CA . VAL A 1 284 ? -15.339 29.626 33.770 1.00 60.09 284 VAL A CA 1
ATOM 2189 C C . VAL A 1 284 ? -16.831 29.459 34.095 1.00 60.09 284 VAL A C 1
ATOM 2191 O O . VAL A 1 284 ? -17.481 30.420 34.497 1.00 60.09 284 VAL A O 1
ATOM 2194 N N . LYS A 1 285 ? -17.382 28.236 34.029 1.00 54.84 285 LYS A N 1
ATOM 2195 C CA . LYS A 1 285 ? -18.778 27.991 34.445 1.00 54.84 285 LYS A CA 1
ATOM 2196 C C . LYS A 1 285 ? -18.999 28.090 35.961 1.00 54.84 285 LYS A C 1
ATOM 2198 O O . LYS A 1 285 ? -20.082 28.501 36.366 1.00 54.84 285 LYS A O 1
ATOM 2203 N N . ARG A 1 286 ? -18.005 27.772 36.803 1.00 55.69 286 ARG A N 1
ATOM 2204 C CA . ARG A 1 286 ? -18.093 27.998 38.263 1.00 55.69 286 ARG A CA 1
ATOM 2205 C C . ARG A 1 286 ? -17.937 29.470 38.655 1.00 55.69 286 ARG A C 1
ATOM 2207 O O . ARG A 1 286 ? -18.562 29.888 39.620 1.00 55.69 286 ARG A O 1
ATOM 2214 N N . SER A 1 287 ? -17.175 30.255 37.895 1.00 51.31 287 SER A N 1
ATOM 2215 C CA . SER A 1 287 ? -17.030 31.700 38.126 1.00 51.31 287 SER A CA 1
ATOM 2216 C C . SER A 1 287 ? -18.292 32.498 37.770 1.00 51.31 287 SER A C 1
ATOM 2218 O O . SER A 1 287 ? -18.548 33.512 38.401 1.00 51.31 287 SER A O 1
ATOM 2220 N N . ARG A 1 288 ? -19.133 32.022 36.841 1.00 55.09 288 ARG A N 1
ATOM 2221 C CA . ARG A 1 288 ? -20.387 32.704 36.459 1.00 55.09 288 ARG A CA 1
ATOM 2222 C C . ARG A 1 288 ? -21.602 32.409 37.346 1.00 55.09 288 ARG A C 1
ATOM 2224 O O . ARG A 1 288 ? -22.682 32.907 37.058 1.00 55.09 288 ARG A O 1
ATOM 2231 N N . LYS A 1 289 ? -21.459 31.581 38.386 1.00 51.88 289 LYS A N 1
ATOM 2232 C CA . LYS A 1 289 ? -22.575 31.166 39.258 1.00 51.88 289 LYS A CA 1
ATOM 2233 C C . LYS A 1 289 ? -22.553 31.797 40.658 1.00 51.88 289 LYS A C 1
ATOM 2235 O O . LYS A 1 289 ? -23.333 31.362 41.496 1.00 51.88 289 LYS A O 1
ATOM 2240 N N . ARG A 1 290 ? -21.676 32.777 40.924 1.00 53.69 290 ARG A N 1
ATOM 2241 C CA . ARG A 1 290 ? -21.581 33.449 42.237 1.00 53.69 290 ARG A CA 1
ATOM 2242 C C . ARG A 1 290 ? -22.209 34.842 42.330 1.00 53.69 290 ARG A C 1
ATOM 2244 O O . ARG A 1 290 ? -22.370 35.301 43.449 1.00 53.69 290 ARG A O 1
ATOM 2251 N N . ASP A 1 291 ? -22.686 35.423 41.231 1.00 55.22 291 ASP A N 1
ATOM 2252 C CA . ASP A 1 291 ? -23.295 36.762 41.253 1.00 55.22 291 ASP A CA 1
ATOM 2253 C C . ASP A 1 291 ? -24.756 36.725 40.784 1.00 55.22 291 ASP A C 1
ATOM 2255 O O . ASP A 1 291 ? -25.110 37.244 39.728 1.00 55.22 291 ASP A O 1
ATOM 2259 N N . LEU A 1 292 ? -25.623 36.073 41.561 1.00 55.75 292 LEU A N 1
ATOM 2260 C CA . LEU A 1 292 ? -27.067 36.293 41.471 1.00 55.75 292 LEU A CA 1
ATOM 2261 C C . LEU A 1 292 ? -27.582 36.686 42.861 1.00 55.75 292 LEU A C 1
ATOM 2263 O O . LEU A 1 292 ? -27.516 35.862 43.775 1.00 55.75 292 LEU A O 1
ATOM 2267 N N . PRO A 1 293 ? -28.073 37.925 43.046 1.00 47.97 293 PRO A N 1
ATOM 2268 C CA . PRO A 1 293 ? -28.655 38.350 44.308 1.00 47.97 293 PRO A CA 1
ATOM 2269 C C . PRO A 1 293 ? -29.937 37.560 44.583 1.00 47.97 293 PRO A C 1
ATOM 2271 O O . PRO A 1 293 ? -30.820 37.439 43.731 1.00 47.97 293 PRO A O 1
ATOM 2274 N N . SER A 1 294 ? -30.031 37.030 45.800 1.00 49.81 294 SER A N 1
ATOM 2275 C CA . SER A 1 294 ? -31.210 36.373 46.353 1.00 49.81 294 SER A CA 1
ATOM 2276 C C . SER A 1 294 ? -32.393 37.342 46.386 1.00 49.81 294 SER A C 1
ATOM 2278 O O . SER A 1 294 ? -32.511 38.163 47.295 1.00 49.81 294 SER A O 1
ATOM 2280 N N . ARG A 1 295 ? -33.289 37.246 45.400 1.00 51.59 295 ARG A N 1
ATOM 2281 C CA . ARG A 1 295 ? -34.637 37.813 45.488 1.00 51.59 295 ARG A CA 1
ATOM 2282 C C . ARG A 1 295 ? -35.600 36.737 45.971 1.00 51.59 295 ARG A C 1
ATOM 2284 O O . ARG A 1 295 ? -36.004 35.855 45.221 1.00 51.59 295 ARG A O 1
ATOM 2291 N N . SER A 1 296 ? -35.952 36.850 47.243 1.00 55.03 296 SER A N 1
ATOM 2292 C CA . SER A 1 296 ? -37.095 36.221 47.886 1.00 55.03 296 SER A CA 1
ATOM 2293 C C . SER A 1 296 ? -38.405 36.804 47.343 1.00 55.03 296 SER A C 1
ATOM 2295 O O . SER A 1 296 ? -38.704 37.975 47.555 1.00 55.03 296 SER A O 1
ATOM 2297 N N . ARG A 1 297 ? -39.189 35.975 46.648 1.00 49.44 297 ARG A N 1
ATOM 2298 C CA . ARG A 1 297 ? -40.664 35.998 46.548 1.00 49.44 297 ARG A CA 1
ATOM 2299 C C . ARG A 1 297 ? -41.022 34.531 46.265 1.00 49.44 297 ARG A C 1
ATOM 2301 O O . ARG A 1 297 ? -40.556 33.994 45.272 1.00 49.44 297 ARG A O 1
ATOM 2308 N N . GLY A 1 298 ? -41.593 33.755 47.185 1.00 49.62 298 GLY A N 1
ATOM 2309 C CA . GLY A 1 298 ? -42.912 33.972 47.766 1.00 49.62 298 GLY A CA 1
ATOM 2310 C C . GLY A 1 298 ? -43.934 33.813 46.647 1.00 49.62 298 GLY A C 1
ATOM 2311 O O . GLY A 1 298 ? -43.978 34.709 45.817 1.00 49.62 298 GLY A O 1
ATOM 2312 N N . PHE A 1 299 ? -44.627 32.670 46.568 1.00 40.88 299 PHE A N 1
ATOM 2313 C CA . PHE A 1 299 ? -46.060 32.534 46.252 1.00 40.88 299 PHE A CA 1
ATOM 2314 C C . PHE A 1 299 ? -46.461 31.073 45.922 1.00 40.88 299 PHE A C 1
ATOM 2316 O O . PHE A 1 299 ? -45.892 30.429 45.050 1.00 40.88 299 PHE A O 1
ATOM 2323 N N . HIS A 1 300 ? -47.429 30.622 46.725 1.00 39.66 300 HIS A N 1
ATOM 2324 C CA . HIS A 1 300 ? -48.445 29.564 46.657 1.00 39.66 300 HIS A CA 1
ATOM 2325 C C . HIS A 1 300 ? -48.261 28.209 45.941 1.00 39.66 300 HIS A C 1
ATOM 2327 O O . HIS A 1 300 ? -48.066 28.092 44.737 1.00 39.66 300 HIS A O 1
ATOM 2333 N N . HIS A 1 301 ? -48.499 27.185 46.770 1.00 44.03 301 HIS A N 1
ATOM 2334 C CA . HIS A 1 301 ? -49.127 25.900 46.476 1.00 44.03 301 HIS A CA 1
ATOM 2335 C C . HIS A 1 301 ? -50.339 26.000 45.539 1.00 44.03 301 HIS A C 1
ATOM 2337 O O . HIS A 1 301 ? -51.237 26.776 45.837 1.00 44.03 301 HIS A O 1
ATOM 2343 N N . GLU A 1 302 ? -50.427 25.094 44.560 1.00 41.56 302 GLU A N 1
ATOM 2344 C CA . GLU A 1 302 ? -51.645 24.320 44.263 1.00 41.56 302 GLU A CA 1
ATOM 2345 C C . GLU A 1 302 ? -51.276 22.945 43.655 1.00 41.56 302 GLU A C 1
ATOM 2347 O O . GLU A 1 302 ? -50.342 22.866 42.849 1.00 41.56 302 GLU A O 1
ATOM 2352 N N . PRO A 1 303 ? -51.970 21.853 44.034 1.00 53.47 303 PRO A N 1
ATOM 2353 C CA . PRO A 1 303 ? -51.771 20.519 43.480 1.00 53.47 303 PRO A CA 1
ATOM 2354 C C . PRO A 1 303 ? -52.760 20.235 42.340 1.00 53.47 303 PRO A C 1
ATOM 2356 O O . PRO A 1 303 ? -53.970 20.285 42.538 1.00 53.47 303 PRO A O 1
ATOM 2359 N N . TRP A 1 304 ? -52.260 19.843 41.167 1.00 39.19 304 TRP A N 1
ATOM 2360 C CA . TRP A 1 304 ? -53.101 19.238 40.131 1.00 39.19 304 TRP A CA 1
ATOM 2361 C C . TRP A 1 304 ? -53.000 17.718 40.201 1.00 39.19 304 TRP A C 1
ATOM 2363 O O . TRP A 1 304 ? -52.060 17.095 39.710 1.00 39.19 304 TRP A O 1
ATOM 2373 N N . THR A 1 305 ? -54.008 17.136 40.838 1.00 44.59 305 THR A N 1
ATOM 2374 C CA . THR A 1 305 ? -54.481 15.777 40.608 1.00 44.59 305 THR A CA 1
ATOM 2375 C C . THR A 1 305 ? -55.237 15.727 39.278 1.00 44.59 305 THR A C 1
ATOM 2377 O O . THR A 1 305 ? -56.137 16.524 39.029 1.00 44.59 305 THR A O 1
ATOM 2380 N N . CYS A 1 306 ? -54.932 14.745 38.430 1.00 39.94 306 CYS A N 1
ATOM 2381 C CA . CYS A 1 306 ? -55.923 14.219 37.496 1.00 39.94 306 CYS A CA 1
ATOM 2382 C C . CYS A 1 306 ? -55.664 12.735 37.232 1.00 39.94 306 CYS A C 1
ATOM 2384 O O . CYS A 1 306 ? -54.787 12.341 36.467 1.00 39.94 306 CYS A O 1
ATOM 2386 N N . LEU A 1 307 ? -56.456 11.929 37.937 1.00 43.91 307 LEU A N 1
ATOM 2387 C CA . LEU A 1 307 ? -56.858 10.580 37.568 1.00 43.91 307 LEU A CA 1
ATOM 2388 C C . LEU A 1 307 ? -57.586 10.599 36.216 1.00 43.91 307 LEU A C 1
ATOM 2390 O O . LEU A 1 307 ? -58.496 11.408 36.044 1.00 43.91 307 LEU A O 1
ATOM 2394 N N . ARG A 1 308 ? -57.299 9.625 35.342 1.00 43.91 308 ARG A N 1
ATOM 2395 C CA . ARG A 1 308 ? -58.339 8.757 34.754 1.00 43.91 308 ARG A CA 1
ATOM 2396 C C . ARG A 1 308 ? -57.749 7.551 34.009 1.00 43.91 308 ARG A C 1
ATOM 2398 O O . ARG A 1 308 ? -57.100 7.677 32.978 1.00 43.91 308 ARG A O 1
ATOM 2405 N N . GLU A 1 309 ? -58.008 6.384 34.598 1.00 47.44 309 GLU A N 1
ATOM 2406 C CA . GLU A 1 309 ? -58.582 5.168 33.988 1.00 47.44 309 GLU A CA 1
ATOM 2407 C C . GLU A 1 309 ? -59.350 5.425 32.658 1.00 47.44 309 GLU A C 1
ATOM 2409 O O . GLU A 1 309 ? -59.968 6.477 32.531 1.00 47.44 309 GLU A O 1
ATOM 2414 N N . ARG A 1 310 ? -59.478 4.555 31.640 1.00 43.19 310 ARG A N 1
ATOM 2415 C CA . ARG A 1 310 ? -59.310 3.097 31.434 1.00 43.19 310 ARG A CA 1
ATOM 2416 C C . ARG A 1 310 ? -59.576 2.784 29.915 1.00 43.19 310 ARG A C 1
ATOM 2418 O O . ARG A 1 310 ? -59.689 3.744 29.155 1.00 43.19 310 ARG A O 1
ATOM 2425 N N . PRO A 1 311 ? -59.643 1.513 29.447 1.00 55.19 311 PRO A N 1
ATOM 2426 C CA . PRO A 1 311 ? -59.323 1.087 28.077 1.00 55.19 311 PRO A CA 1
ATOM 2427 C C . PRO A 1 311 ? -60.533 0.926 27.138 1.00 55.19 311 PRO A C 1
ATOM 2429 O O . PRO A 1 311 ? -61.674 0.894 27.598 1.00 55.19 311 PRO A O 1
ATOM 2432 N N . VAL A 1 312 ? -60.228 0.693 25.852 1.00 50.25 312 VAL A N 1
ATOM 2433 C CA . VAL A 1 312 ? -60.879 -0.289 24.958 1.00 50.25 312 VAL A CA 1
ATOM 2434 C C . VAL A 1 312 ? -59.774 -0.998 24.181 1.00 50.25 312 VAL A C 1
ATOM 2436 O O . VAL A 1 312 ? -58.845 -0.281 23.743 1.00 50.25 312 VAL A O 1
#

Nearest PDB structures (foldseek):
  5fn5-assembly1_C  TM=3.179E-01  e=1.064E+00  Homo sapiens
  8kco-assembly1_C  TM=2.985E-01  e=1.405E+00  Homo sapiens
  8yw3-assembly1_R  TM=1.779E-01  e=2.562E+00  Homo sapiens

Foldseek 3Di:
DDDDDDDDDDDDDDDDDDDPPPDDDDDPPPPDPPVVVVVLVVVVVVLVVADLALQAQGPDADDPVLLVVLVVLLCCLQVVQQVVLVVVLVVVCVVVVNDDCDDLNLQCCLQPRGQPSSLVSLLVSQCVCCSVSNTPHLVSNVDDDPVVCCVLVVVLVVVLVVVLVVLLVVCVVVVVADPPDPRPDDDPDDPNNVNSCVNNVVSLCSSLVRRQLSSQCNNVSDSLSSQQVSLLVVLVVVPVDDPSVSVSSSVSSSCSPVVNVCVVVVVPPPPPPVVVVVVVVVVVVVVVPPDDDDDDDDDDDDDDDDDDDDDD

Secondary structure (DSSP, 8-state):
-PPPPPP--------PPPP------------SHHHHHHHHHHHHHHHTTS-SSTTSPPSSPPPHHHHHHHHHHHHHHHHHHHHHHHHHHHHHHHHTT---SSTHHHHHIIIIIISHHHHHHHHHHHHHHHHTTSS--GGGTT-S-HHHHHHHHHHHHHHHHHHHHHHHHHHHHTT-S-TTS-SS------HHHHHHHHHHHHHHHIIIIIIIHHHHHHHHS-HHHHHHHHHHHHHHH-TTS-HHHHHHHHHHHHHTSHHHHHHHTT----TTHHHHHHHHHHHHHHHTTS----------------------

Mean predicted aligned error: 13.52 Å

Radius of gyration: 30.83 Å; Cα contacts (8 Å, |Δi|>4): 229; chains: 1; bounding box: 92×69×82 Å

Solvent-accessible surface area (backbone atoms only — not comparable to full-atom values): 18354 Å² total; per-residue (Å²): 137,87,79,85,85,79,86,84,81,81,80,83,79,78,84,79,78,82,76,86,79,83,73,86,74,71,88,74,83,78,78,57,67,62,56,60,52,47,58,58,47,53,55,52,56,67,46,53,77,48,58,91,42,41,72,52,49,55,94,60,86,64,55,65,72,58,37,52,51,50,50,52,51,49,50,49,25,49,54,50,17,44,54,52,15,54,51,51,38,50,53,52,34,59,75,59,68,61,66,69,89,48,63,67,47,37,19,46,42,31,45,55,31,64,35,40,48,22,31,52,39,38,49,52,53,42,43,50,39,22,75,71,57,76,43,56,45,68,74,39,68,74,66,68,59,68,66,57,53,49,53,49,50,52,52,49,49,53,52,46,50,53,50,51,51,53,50,52,53,48,38,54,76,69,62,71,52,67,86,89,50,80,69,89,72,84,72,81,84,42,76,33,49,50,52,7,52,54,40,30,51,50,32,47,46,44,37,41,66,44,45,49,22,31,50,32,15,54,60,62,53,26,60,66,57,10,42,53,52,36,18,49,51,57,24,55,75,42,66,93,48,56,68,71,56,25,51,47,46,23,51,51,48,37,53,65,33,70,66,43,47,33,58,74,67,65,58,65,77,69,93,57,70,66,58,58,56,53,50,52,54,52,50,55,59,58,65,72,70,74,85,72,85,89,77,90,72,88,85,81,90,82,86,86,84,81,89,76,89,85,91,134